Protein AF-A0A529UM30-F1 (afdb_monomer_lite)

Sequence (285 aa):
MSLRFRHVAGSLAFAFSLMVGQASSTELPSKTLDMVLDAGGWNSAADDTNQREQLPLEFVRELVNSYPSDTRSVGLLSITLGAAKWGVDGDSTLPADSANDKWQGPTRASGKHLMSYKVGGVGLPHLDVGPLASFIDYLLAKHPDIGDDGERARMKNLANGLRTGMKYDQIKTDATFRKWMLEGLRKKDSQAWILDYWLDTYWEPAYKASSGDVRLALVAARIWNSSPSLGKCAVERALKAHDRVQAALEAYVDCKGGKKEYKSRRWGWMKRPVVLFDKLSNQPQ

pLDDT: mean 88.32, std 17.78, range [30.41, 98.62]

Structure (mmCIF, N/CA/C/O backbone):
data_AF-A0A529UM30-F1
#
_entry.id   AF-A0A529UM30-F1
#
loop_
_atom_site.group_PDB
_atom_site.id
_atom_site.type_symbol
_atom_site.label_atom_id
_atom_site.label_alt_id
_atom_site.label_comp_id
_atom_site.label_asym_id
_atom_site.label_entity_id
_atom_site.label_seq_id
_atom_site.pdbx_PDB_ins_code
_atom_site.Cartn_x
_atom_site.Cartn_y
_atom_site.Cartn_z
_atom_site.occupancy
_atom_site.B_iso_or_equiv
_atom_site.auth_seq_id
_atom_site.auth_comp_id
_atom_site.auth_asym_id
_atom_site.auth_atom_id
_atom_site.pdbx_PDB_model_num
ATOM 1 N N . MET A 1 1 ? -0.551 64.205 -31.584 1.00 42.31 1 MET A N 1
ATOM 2 C CA . MET A 1 1 ? 0.442 63.128 -31.804 1.00 42.31 1 MET A CA 1
ATOM 3 C C . MET A 1 1 ? 0.412 62.209 -30.591 1.00 42.31 1 MET A C 1
ATOM 5 O O . MET A 1 1 ? 0.739 62.652 -29.502 1.00 42.31 1 MET A O 1
ATOM 9 N N . SER A 1 2 ? -0.115 60.993 -30.750 1.00 33.47 2 SER A N 1
ATOM 10 C CA . SER A 1 2 ? -0.393 60.044 -29.662 1.00 33.47 2 SER A CA 1
ATOM 11 C C . SER A 1 2 ? 0.801 59.104 -29.455 1.00 33.47 2 SER A C 1
ATOM 13 O O . SER A 1 2 ? 1.214 58.426 -30.394 1.00 33.47 2 SER A O 1
ATOM 15 N N . LEU A 1 3 ? 1.360 59.078 -28.241 1.00 31.34 3 LEU A N 1
ATOM 16 C CA . LEU A 1 3 ? 2.403 58.140 -27.816 1.00 31.34 3 LEU A CA 1
ATOM 17 C C . LEU A 1 3 ? 1.757 56.829 -27.343 1.00 31.34 3 LEU A C 1
ATOM 19 O O . LEU A 1 3 ? 1.033 56.809 -26.350 1.00 31.34 3 LEU A O 1
ATOM 23 N N . ARG A 1 4 ? 2.037 55.722 -28.042 1.00 33.84 4 ARG A N 1
ATOM 24 C CA . ARG A 1 4 ? 1.708 54.358 -27.599 1.00 33.84 4 ARG A CA 1
ATOM 25 C C . ARG A 1 4 ? 2.923 53.734 -26.913 1.00 33.84 4 ARG A C 1
ATOM 27 O O . ARG A 1 4 ? 3.890 53.384 -27.582 1.00 33.84 4 ARG A O 1
ATOM 34 N N . PHE A 1 5 ? 2.838 53.533 -25.600 1.00 33.41 5 PHE A N 1
ATOM 35 C CA . PHE A 1 5 ? 3.715 52.624 -24.861 1.00 33.41 5 PHE A CA 1
ATOM 36 C C . PHE A 1 5 ? 3.235 51.179 -25.066 1.00 33.41 5 PHE A C 1
ATOM 38 O O . PHE A 1 5 ? 2.094 50.847 -24.750 1.00 33.41 5 PHE A O 1
ATOM 45 N N . ARG A 1 6 ? 4.100 50.308 -25.599 1.00 34.97 6 ARG A N 1
ATOM 46 C CA . ARG A 1 6 ? 3.904 48.850 -25.581 1.00 34.97 6 ARG A CA 1
ATOM 47 C C . ARG A 1 6 ? 4.507 48.300 -24.289 1.00 34.97 6 ARG A C 1
ATOM 49 O O . ARG A 1 6 ? 5.711 48.409 -24.083 1.00 34.97 6 ARG A O 1
ATOM 56 N N . HIS A 1 7 ? 3.679 47.713 -23.431 1.00 32.59 7 HIS A N 1
ATOM 57 C CA . HIS A 1 7 ? 4.136 46.850 -22.344 1.00 32.59 7 HIS A CA 1
ATOM 58 C C . HIS A 1 7 ? 4.496 45.473 -22.912 1.00 32.59 7 HIS A C 1
ATOM 60 O O . HIS A 1 7 ? 3.661 44.813 -23.527 1.00 32.59 7 HIS A O 1
ATOM 66 N N . VAL A 1 8 ? 5.742 45.053 -22.704 1.00 35.22 8 VAL A N 1
ATOM 67 C CA . VAL A 1 8 ? 6.179 43.666 -22.875 1.00 35.22 8 VAL A CA 1
ATOM 68 C C . VAL A 1 8 ? 6.000 42.992 -21.519 1.00 35.22 8 VAL A C 1
ATOM 70 O O . VAL A 1 8 ? 6.708 43.308 -20.567 1.00 35.22 8 VAL A O 1
ATOM 73 N N . ALA A 1 9 ? 5.011 42.107 -21.415 1.00 34.38 9 ALA A N 1
ATOM 74 C CA . ALA A 1 9 ? 4.827 41.257 -20.249 1.00 34.38 9 ALA A CA 1
ATOM 75 C C . ALA A 1 9 ? 5.890 40.149 -20.277 1.00 34.38 9 ALA A C 1
ATOM 77 O O . ALA A 1 9 ? 5.842 39.253 -21.117 1.00 34.38 9 ALA A O 1
ATOM 78 N N . GLY A 1 10 ? 6.870 40.235 -19.378 1.00 30.41 10 GLY A N 1
ATOM 79 C CA . GLY A 1 10 ? 7.807 39.149 -19.112 1.00 30.41 10 GLY A CA 1
ATOM 80 C C . GLY A 1 10 ? 7.105 38.034 -18.341 1.00 30.41 10 GLY A C 1
ATOM 81 O O . GLY A 1 10 ? 6.685 38.231 -17.202 1.00 30.41 10 GLY A O 1
ATOM 82 N N . SER A 1 11 ? 6.968 36.862 -18.958 1.00 31.83 11 SER A N 1
ATOM 83 C CA . SER A 1 11 ? 6.553 35.640 -18.272 1.00 31.83 11 SER A CA 1
ATOM 84 C C . SER A 1 11 ? 7.675 35.162 -17.350 1.00 31.83 11 SER A C 1
ATOM 86 O O . SER A 1 11 ? 8.711 34.686 -17.808 1.00 31.83 11 SER A O 1
ATOM 88 N N . LEU A 1 12 ? 7.455 35.273 -16.041 1.00 34.75 12 LEU A N 1
ATOM 89 C CA . LEU A 1 12 ? 8.251 34.602 -15.016 1.00 34.75 12 LEU A CA 1
ATOM 90 C C . LEU A 1 12 ? 7.983 33.093 -15.088 1.00 34.75 12 LEU A C 1
ATOM 92 O O . LEU A 1 12 ? 6.955 32.605 -14.620 1.00 34.75 12 LEU A O 1
ATOM 96 N N . ALA A 1 13 ? 8.910 32.355 -15.694 1.00 32.88 13 ALA A N 1
ATOM 97 C CA . ALA A 1 13 ? 8.966 30.906 -15.581 1.00 32.88 13 ALA A CA 1
ATOM 98 C C . ALA A 1 13 ? 9.428 30.547 -14.160 1.00 32.88 13 ALA A C 1
ATOM 100 O O . ALA A 1 13 ? 10.588 30.747 -13.801 1.00 32.88 13 ALA A O 1
ATOM 101 N N . PHE A 1 14 ? 8.512 30.032 -13.340 1.00 32.69 14 PHE A N 1
ATOM 102 C CA . PHE A 1 14 ? 8.857 29.395 -12.074 1.00 32.69 14 PHE A CA 1
ATOM 103 C C . PHE A 1 14 ? 9.632 28.107 -12.371 1.00 32.69 14 PHE A C 1
ATOM 105 O O . PHE A 1 14 ? 9.061 27.107 -12.806 1.00 32.69 14 PHE A O 1
ATOM 112 N N . ALA A 1 15 ? 10.943 28.137 -12.141 1.00 31.64 15 ALA A N 1
ATOM 113 C CA . ALA A 1 15 ? 11.766 26.942 -12.099 1.00 31.64 15 ALA A CA 1
ATOM 114 C C . ALA A 1 15 ? 11.365 26.115 -10.866 1.00 31.64 15 ALA A C 1
ATOM 116 O O . ALA A 1 15 ? 11.712 26.444 -9.733 1.00 31.64 15 ALA A O 1
ATOM 117 N N . PHE A 1 16 ? 10.603 25.044 -11.086 1.00 32.81 16 PHE A N 1
ATOM 118 C CA . PHE A 1 16 ? 10.441 23.978 -10.104 1.00 32.81 16 PHE A CA 1
ATOM 119 C C . PHE A 1 16 ? 11.776 23.228 -10.016 1.00 32.81 16 PHE A C 1
ATOM 121 O O . PHE A 1 16 ? 12.072 22.369 -10.846 1.00 32.81 16 PHE A O 1
ATOM 128 N N . SER A 1 17 ? 12.602 23.565 -9.023 1.00 32.38 17 SER A N 1
ATOM 129 C CA . SER A 1 17 ? 13.694 22.686 -8.608 1.00 32.38 17 SER A CA 1
ATOM 130 C C . SER A 1 17 ? 13.085 21.371 -8.131 1.00 32.38 17 SER A C 1
ATOM 132 O O . SER A 1 17 ? 12.462 21.311 -7.070 1.00 32.38 17 SER A O 1
ATOM 134 N N . LEU A 1 18 ? 13.253 20.319 -8.933 1.00 36.06 18 LEU A N 1
ATOM 135 C CA . LEU A 1 18 ? 13.063 18.935 -8.520 1.00 36.06 18 LEU A CA 1
ATOM 136 C C . LEU A 1 18 ? 14.100 18.638 -7.435 1.00 36.06 18 LEU A C 1
ATOM 138 O O . LEU A 1 18 ? 15.218 18.215 -7.716 1.00 36.06 18 LEU A O 1
ATOM 142 N N . MET A 1 19 ? 13.730 18.889 -6.182 1.00 34.03 19 MET A N 1
ATOM 143 C CA . MET A 1 19 ? 14.361 18.196 -5.073 1.00 34.03 19 MET A CA 1
ATOM 144 C C . MET A 1 19 ? 14.075 16.715 -5.299 1.00 34.03 19 MET A C 1
ATOM 146 O O . MET A 1 19 ? 12.925 16.282 -5.229 1.00 34.03 19 MET A O 1
ATOM 150 N N . VAL A 1 20 ? 15.117 15.949 -5.624 1.00 42.75 20 VAL A N 1
ATOM 151 C CA . VAL A 1 20 ? 15.121 14.509 -5.378 1.00 42.75 20 VAL A CA 1
ATOM 152 C C . VAL A 1 20 ? 14.786 14.386 -3.900 1.00 42.75 20 VAL A C 1
ATOM 154 O O . VAL A 1 20 ? 15.595 14.772 -3.059 1.00 42.75 20 VAL A O 1
ATOM 157 N N . GLY A 1 21 ? 13.546 14.005 -3.594 1.00 35.34 21 GLY A N 1
ATOM 158 C CA . GLY A 1 21 ? 13.081 13.899 -2.224 1.00 35.34 21 GLY A CA 1
ATOM 159 C C . GLY A 1 21 ? 13.979 12.911 -1.502 1.00 35.34 21 GLY A C 1
ATOM 160 O O . GLY A 1 21 ? 13.858 11.707 -1.705 1.00 35.34 21 GLY A O 1
ATOM 161 N N . GLN A 1 22 ? 14.898 13.417 -0.683 1.00 36.31 22 GLN A N 1
ATOM 162 C CA . GLN A 1 22 ? 15.419 12.645 0.426 1.00 36.31 22 GLN A CA 1
ATOM 163 C C . GLN A 1 22 ? 14.234 12.471 1.368 1.00 36.31 22 GLN A C 1
ATOM 165 O O . GLN A 1 22 ? 13.921 13.353 2.166 1.00 36.31 22 GLN A O 1
ATOM 170 N N . ALA A 1 23 ? 13.514 11.368 1.192 1.00 37.00 23 ALA A N 1
ATOM 171 C CA . ALA A 1 23 ? 12.657 10.828 2.224 1.00 37.00 23 ALA A CA 1
ATOM 172 C C . ALA A 1 23 ? 13.558 10.547 3.432 1.00 37.00 23 ALA A C 1
ATOM 174 O O . ALA A 1 23 ? 14.280 9.557 3.472 1.00 37.00 23 ALA A O 1
ATOM 175 N N . SER A 1 24 ? 13.620 11.505 4.352 1.00 40.78 24 SER A N 1
ATOM 176 C CA . SER A 1 24 ? 14.174 11.295 5.681 1.00 40.78 24 SER A CA 1
ATOM 177 C C . SER A 1 24 ? 13.012 10.874 6.567 1.00 40.78 24 SER A C 1
ATOM 179 O O . SER A 1 24 ? 12.358 11.706 7.198 1.00 40.78 24 SER A O 1
ATOM 181 N N . SER A 1 25 ? 12.725 9.580 6.536 1.00 55.28 25 SER A N 1
ATOM 182 C CA . SER A 1 25 ? 11.919 8.868 7.517 1.00 55.28 25 SER A CA 1
ATOM 183 C C . SER A 1 25 ? 12.720 7.643 7.954 1.00 55.28 25 SER A C 1
ATOM 185 O O . SER A 1 25 ? 13.606 7.170 7.239 1.00 55.28 25 SER A O 1
ATOM 187 N N . THR A 1 26 ? 12.491 7.180 9.178 1.00 76.19 26 THR A N 1
ATOM 188 C CA . THR A 1 26 ? 13.143 5.975 9.691 1.00 76.19 26 THR A CA 1
ATOM 189 C C . THR A 1 26 ? 12.777 4.798 8.788 1.00 76.19 26 THR A C 1
ATOM 191 O O . THR A 1 26 ? 11.592 4.484 8.658 1.00 76.19 26 THR A O 1
ATOM 194 N N . GLU A 1 27 ? 13.781 4.166 8.174 1.00 84.69 27 GLU A N 1
ATOM 195 C CA . GLU A 1 27 ? 13.592 2.955 7.369 1.00 84.69 27 GLU A CA 1
ATOM 196 C C . GLU A 1 27 ? 12.822 1.899 8.173 1.00 84.69 27 GLU A C 1
ATOM 198 O O . GLU A 1 27 ? 12.995 1.770 9.394 1.00 84.69 27 GLU A O 1
ATOM 203 N N . LEU A 1 28 ? 11.970 1.131 7.492 1.00 88.88 28 LEU A N 1
ATOM 204 C CA . LEU A 1 28 ? 11.300 -0.008 8.112 1.00 88.88 28 LEU A CA 1
ATOM 205 C C . LEU A 1 28 ? 12.328 -0.958 8.755 1.00 88.88 28 LEU A C 1
ATOM 207 O O . LEU A 1 28 ? 13.324 -1.306 8.114 1.00 88.88 28 LEU A O 1
ATOM 211 N N . PRO A 1 29 ? 12.085 -1.457 9.984 1.00 92.69 29 PRO A N 1
ATOM 212 C CA . PRO A 1 29 ? 12.953 -2.466 10.577 1.00 92.69 29 PRO A CA 1
ATOM 213 C C . PRO A 1 29 ? 13.104 -3.673 9.642 1.00 92.69 29 PRO A C 1
ATOM 215 O O . PRO A 1 29 ? 12.105 -4.192 9.142 1.00 92.69 29 PRO A O 1
ATOM 218 N N . SER A 1 30 ? 14.334 -4.167 9.434 1.00 92.75 30 SER A N 1
ATOM 219 C CA . SER A 1 30 ? 14.590 -5.259 8.472 1.00 92.75 30 SER A CA 1
ATOM 220 C C . SER A 1 30 ? 13.711 -6.485 8.725 1.00 92.75 30 SER A C 1
ATOM 222 O O . SER A 1 30 ? 13.196 -7.056 7.772 1.00 92.75 30 SER A O 1
ATOM 224 N N . LYS A 1 31 ? 13.489 -6.859 9.995 1.00 95.31 31 LYS A N 1
ATOM 225 C CA . LYS A 1 31 ? 12.605 -7.981 10.354 1.00 95.31 31 LYS A CA 1
ATOM 226 C C . LYS A 1 31 ? 11.178 -7.752 9.842 1.00 95.31 31 LYS A C 1
ATOM 228 O O . LYS A 1 31 ? 10.587 -8.649 9.257 1.00 95.31 31 LYS A O 1
ATOM 233 N N . THR A 1 32 ? 10.643 -6.547 10.032 1.00 95.44 32 THR A N 1
ATOM 234 C CA . THR A 1 32 ? 9.304 -6.170 9.567 1.00 95.44 32 THR A CA 1
ATOM 235 C C . THR A 1 32 ? 9.202 -6.252 8.047 1.00 95.44 32 THR A C 1
ATOM 237 O O . THR A 1 32 ? 8.226 -6.792 7.530 1.00 95.44 32 THR A O 1
ATOM 240 N N . LEU A 1 33 ? 10.215 -5.752 7.332 1.00 95.94 33 LEU A N 1
ATOM 241 C CA . LEU A 1 33 ? 10.286 -5.871 5.877 1.00 95.94 33 LEU A CA 1
ATOM 242 C C . LEU A 1 33 ? 10.273 -7.343 5.453 1.00 95.94 33 LEU A C 1
ATOM 244 O O . LEU A 1 33 ? 9.430 -7.725 4.649 1.00 95.94 33 LEU A O 1
ATOM 248 N N . ASP A 1 34 ? 11.154 -8.165 6.025 1.00 96.56 34 ASP A N 1
ATOM 249 C CA . ASP A 1 34 ? 11.260 -9.592 5.702 1.00 96.56 34 ASP A CA 1
ATOM 250 C C . ASP A 1 34 ? 9.926 -10.323 5.864 1.00 96.56 34 ASP A C 1
ATOM 252 O O . ASP A 1 34 ? 9.479 -11.000 4.944 1.00 96.56 34 ASP A O 1
ATOM 256 N N . MET A 1 35 ? 9.211 -10.082 6.963 1.00 96.38 35 MET A N 1
ATOM 257 C CA . MET A 1 35 ? 7.915 -10.719 7.205 1.00 96.38 35 MET A CA 1
ATOM 258 C C . MET A 1 35 ? 6.827 -10.293 6.203 1.00 96.38 35 MET A C 1
ATOM 260 O O . MET A 1 35 ? 5.981 -11.111 5.838 1.00 96.38 35 MET A O 1
ATOM 264 N N . VAL A 1 36 ? 6.839 -9.043 5.719 1.00 95.44 36 VAL A N 1
ATOM 265 C CA . VAL A 1 36 ? 5.932 -8.606 4.636 1.00 95.44 36 VAL A CA 1
ATOM 266 C C . VAL A 1 36 ? 6.291 -9.283 3.314 1.00 95.44 36 VAL A C 1
ATOM 268 O O . VAL A 1 36 ? 5.394 -9.697 2.576 1.00 95.44 36 VAL A O 1
ATOM 271 N N . LEU A 1 37 ? 7.585 -9.381 3.001 1.00 95.31 37 LEU A N 1
ATOM 272 C CA . LEU A 1 37 ? 8.071 -9.998 1.767 1.00 95.31 37 LEU A CA 1
ATOM 273 C C . LEU A 1 37 ? 7.754 -11.494 1.733 1.00 95.31 37 LEU A C 1
ATOM 275 O O . LEU A 1 37 ? 7.208 -11.972 0.736 1.00 95.31 37 LEU A O 1
ATOM 279 N N . ASP A 1 38 ? 7.997 -12.200 2.834 1.00 94.94 38 ASP A N 1
ATOM 280 C CA . ASP A 1 38 ? 7.690 -13.622 2.982 1.00 94.94 38 ASP A CA 1
ATOM 281 C C . ASP A 1 38 ? 6.185 -13.884 2.834 1.00 94.94 38 ASP A C 1
ATOM 283 O O . ASP A 1 38 ? 5.778 -14.757 2.067 1.00 94.94 38 ASP A O 1
ATOM 287 N N . ALA A 1 39 ? 5.340 -13.067 3.475 1.00 94.06 39 ALA A N 1
ATOM 288 C CA . ALA A 1 39 ? 3.883 -13.137 3.324 1.00 94.06 39 ALA A CA 1
ATOM 289 C C . ALA A 1 39 ? 3.407 -12.860 1.883 1.00 94.06 39 ALA A C 1
ATOM 291 O O . ALA A 1 39 ? 2.364 -13.357 1.451 1.00 94.06 39 ALA A O 1
ATOM 292 N N . GLY A 1 40 ? 4.178 -12.072 1.131 1.00 92.12 40 GLY A N 1
ATOM 293 C CA . GLY A 1 40 ? 3.967 -11.816 -0.291 1.00 92.12 40 GLY A CA 1
ATOM 294 C C . GLY A 1 40 ? 4.537 -12.886 -1.228 1.00 92.12 40 GLY A C 1
ATOM 295 O O . GLY A 1 40 ? 4.447 -12.714 -2.445 1.00 92.12 40 GLY A O 1
ATOM 296 N N . GLY A 1 41 ? 5.153 -13.950 -0.699 1.00 91.44 41 GLY A N 1
ATOM 297 C CA . GLY A 1 41 ? 5.825 -14.988 -1.488 1.00 91.44 41 GLY A CA 1
ATOM 298 C C . GLY A 1 41 ? 7.054 -14.478 -2.249 1.00 91.44 41 GLY A C 1
ATOM 299 O O . GLY A 1 41 ? 7.402 -15.011 -3.307 1.00 91.44 41 GLY A O 1
ATOM 300 N N . TRP A 1 42 ? 7.683 -13.410 -1.761 1.00 93.69 42 TRP A N 1
ATOM 301 C CA . TRP A 1 42 ? 8.815 -12.777 -2.421 1.00 93.69 42 TRP A CA 1
ATOM 302 C C . TRP A 1 42 ? 10.086 -13.621 -2.336 1.00 93.69 42 TRP A C 1
ATOM 304 O O . TRP A 1 42 ? 10.397 -14.234 -1.322 1.00 93.69 42 TRP A O 1
ATOM 314 N N . ASN A 1 43 ? 10.866 -13.591 -3.411 1.00 91.00 43 ASN A N 1
ATOM 315 C CA . ASN A 1 43 ? 12.272 -13.972 -3.442 1.00 91.00 43 ASN A CA 1
ATOM 316 C C . ASN A 1 43 ? 12.922 -13.345 -4.687 1.00 91.00 43 ASN A C 1
ATOM 318 O O . ASN A 1 43 ? 12.238 -12.789 -5.551 1.00 91.00 43 ASN A O 1
ATOM 322 N N . SER A 1 44 ? 14.242 -13.474 -4.824 1.00 91.44 44 SER A N 1
ATOM 323 C CA . SER A 1 44 ? 14.998 -12.916 -5.956 1.00 91.44 44 SER A CA 1
ATOM 324 C C . SER A 1 44 ? 14.635 -13.511 -7.326 1.00 91.44 44 SER A C 1
ATOM 326 O O . SER A 1 44 ? 15.023 -12.957 -8.353 1.00 91.44 44 SER A O 1
ATOM 328 N N . ALA A 1 45 ? 13.871 -14.607 -7.368 1.00 90.50 45 ALA A N 1
ATOM 329 C CA . ALA A 1 45 ? 13.349 -15.225 -8.584 1.00 90.50 45 ALA A CA 1
ATOM 330 C C . ALA A 1 45 ? 11.820 -15.083 -8.734 1.00 90.50 45 ALA A C 1
ATOM 332 O O . ALA A 1 45 ? 11.268 -15.539 -9.740 1.00 90.50 45 ALA A O 1
ATOM 333 N N . ALA A 1 46 ? 11.130 -14.432 -7.791 1.00 86.81 46 ALA A N 1
ATOM 334 C CA . ALA A 1 46 ? 9.673 -14.356 -7.773 1.00 86.81 46 ALA A CA 1
ATOM 335 C C . ALA A 1 46 ? 9.113 -13.671 -9.032 1.00 86.81 46 ALA A C 1
ATOM 337 O O . ALA A 1 46 ? 9.760 -12.822 -9.653 1.00 86.81 46 ALA A O 1
ATOM 338 N N . ASP A 1 47 ? 7.901 -14.058 -9.416 1.00 85.25 47 ASP A N 1
ATOM 339 C CA . ASP A 1 47 ? 7.064 -13.374 -10.409 1.00 85.25 47 ASP A CA 1
ATOM 340 C C . ASP A 1 47 ? 5.692 -13.113 -9.761 1.00 85.25 47 ASP A C 1
ATOM 342 O O . ASP A 1 47 ? 5.460 -13.463 -8.605 1.00 85.25 47 ASP A O 1
ATOM 346 N N . ASP A 1 48 ? 4.778 -12.484 -10.487 1.00 78.06 48 ASP A N 1
ATOM 347 C CA . ASP A 1 48 ? 3.413 -12.227 -10.031 1.00 78.06 48 ASP A CA 1
ATOM 348 C C . ASP A 1 48 ? 2.609 -13.535 -9.891 1.00 78.06 48 ASP A C 1
ATOM 350 O O . ASP A 1 48 ? 2.002 -14.029 -10.848 1.00 78.06 48 ASP A O 1
ATOM 354 N N . THR A 1 49 ? 2.621 -14.123 -8.692 1.00 70.88 49 THR A N 1
ATOM 355 C CA . THR A 1 49 ? 1.999 -15.426 -8.411 1.00 70.88 49 THR A CA 1
ATOM 356 C C . THR A 1 49 ? 0.501 -15.341 -8.104 1.00 70.88 49 THR A C 1
ATOM 358 O O . THR A 1 49 ? -0.175 -16.368 -8.146 1.00 70.88 49 THR A O 1
ATOM 361 N N . ASN A 1 50 ? -0.049 -14.141 -7.860 1.00 74.50 50 ASN A N 1
ATOM 362 C CA . ASN A 1 50 ? -1.461 -13.914 -7.506 1.00 74.50 50 ASN A CA 1
ATOM 363 C C . ASN A 1 50 ? -1.963 -14.822 -6.353 1.00 74.50 50 ASN A C 1
ATOM 365 O O . ASN A 1 50 ? -3.084 -15.339 -6.399 1.00 74.50 50 ASN A O 1
ATOM 369 N N . GLN A 1 51 ? -1.124 -15.053 -5.338 1.00 71.81 51 GLN A N 1
ATOM 370 C CA . GLN A 1 51 ? -1.249 -16.162 -4.380 1.00 71.81 51 GLN A CA 1
ATOM 371 C C . GLN A 1 51 ? -2.173 -15.938 -3.169 1.00 71.81 51 GLN A C 1
ATOM 373 O O . GLN A 1 51 ? -2.019 -16.623 -2.165 1.00 71.81 51 GLN A O 1
ATOM 378 N N . ARG A 1 52 ? -3.184 -15.061 -3.249 1.00 86.06 52 ARG A N 1
ATOM 379 C CA . ARG A 1 52 ? -4.061 -14.743 -2.100 1.00 86.06 52 ARG A CA 1
ATOM 380 C C . ARG A 1 52 ? -3.253 -14.430 -0.844 1.00 86.06 52 ARG A C 1
ATOM 382 O O . ARG A 1 52 ? -3.503 -15.011 0.199 1.00 86.06 52 ARG A O 1
ATOM 389 N N . GLU A 1 53 ? -2.314 -13.505 -0.959 1.00 93.12 53 GLU A N 1
ATOM 390 C CA . GLU A 1 53 ? -1.390 -13.107 0.098 1.00 93.12 53 GLU A CA 1
ATOM 391 C C . GLU A 1 53 ? -2.092 -12.881 1.448 1.00 93.12 53 GLU A C 1
ATOM 393 O O . GLU A 1 53 ? -3.123 -12.194 1.546 1.00 93.12 53 GLU A O 1
ATOM 398 N N . GLN A 1 54 ? -1.518 -13.468 2.496 1.00 96.06 54 GLN A N 1
ATOM 399 C CA . GLN A 1 54 ? -2.001 -13.399 3.871 1.00 96.06 54 GLN A CA 1
ATOM 400 C C . GLN A 1 54 ? -0.836 -13.094 4.805 1.00 96.06 54 GLN A C 1
ATOM 402 O O . GLN A 1 54 ? 0.241 -13.665 4.670 1.00 96.06 54 GLN A O 1
ATOM 407 N N . LEU A 1 55 ? -1.062 -12.209 5.774 1.00 97.50 55 LEU A N 1
ATOM 408 C CA . LEU A 1 55 ? -0.107 -11.987 6.856 1.00 97.50 55 LEU A CA 1
ATOM 409 C C . LEU A 1 55 ? -0.286 -13.063 7.935 1.00 97.50 55 LEU A C 1
ATOM 411 O O . LEU A 1 55 ? -1.428 -13.306 8.328 1.00 97.50 55 LEU A O 1
ATOM 415 N N . PRO A 1 56 ? 0.787 -13.651 8.486 1.00 97.31 56 PRO A N 1
ATOM 416 C CA . PRO A 1 56 ? 0.676 -14.478 9.684 1.00 97.31 56 PRO A CA 1
ATOM 417 C C . PRO A 1 56 ? 0.087 -13.679 10.857 1.00 97.31 56 PRO A C 1
ATOM 419 O O . PRO A 1 56 ? 0.494 -12.539 11.096 1.00 97.31 56 PRO A O 1
ATOM 422 N N . LEU A 1 57 ? -0.838 -14.260 11.628 1.00 97.12 57 LEU A N 1
ATOM 423 C CA . LEU A 1 57 ? -1.465 -13.582 12.772 1.00 97.12 57 LEU A CA 1
ATOM 424 C C . LEU A 1 57 ? -0.440 -13.083 13.802 1.00 97.12 57 LEU A C 1
ATOM 426 O O . LEU A 1 57 ? -0.583 -11.976 14.318 1.00 97.12 57 LEU A O 1
ATOM 430 N N . GLU A 1 58 ? 0.615 -13.853 14.067 1.00 96.25 58 GLU A N 1
ATOM 431 C CA . GLU A 1 58 ? 1.678 -13.434 14.990 1.00 96.25 58 GLU A CA 1
ATOM 432 C C . GLU A 1 58 ? 2.408 -12.183 14.493 1.00 96.25 58 GLU A C 1
ATOM 434 O O . GLU A 1 58 ? 2.688 -11.283 15.279 1.00 96.25 58 GLU A O 1
ATOM 439 N N . PHE A 1 59 ? 2.616 -12.049 13.181 1.00 97.62 59 PHE A N 1
ATOM 440 C CA . PHE A 1 59 ? 3.183 -10.827 12.616 1.00 97.62 59 PHE A CA 1
ATOM 441 C C . PHE A 1 59 ? 2.256 -9.624 12.817 1.00 97.62 59 PHE A C 1
ATOM 443 O O . PHE A 1 59 ? 2.696 -8.548 13.219 1.00 97.62 59 PHE A O 1
ATOM 450 N N . VAL A 1 60 ? 0.952 -9.805 12.590 1.00 97.88 60 VAL A N 1
ATOM 451 C CA . VAL A 1 60 ? -0.044 -8.755 12.852 1.00 97.88 60 VAL A CA 1
ATOM 452 C C . VAL A 1 60 ? -0.022 -8.351 14.329 1.00 97.88 60 VAL A C 1
ATOM 454 O O . VAL A 1 60 ? -0.077 -7.160 14.633 1.00 97.88 60 VAL A O 1
ATOM 457 N N . ARG A 1 61 ? 0.099 -9.318 15.245 1.00 96.62 61 ARG A N 1
ATOM 458 C CA . ARG A 1 61 ? 0.225 -9.061 16.685 1.00 96.62 61 ARG A CA 1
ATOM 459 C C . ARG A 1 61 ? 1.488 -8.271 17.009 1.00 96.62 61 ARG A C 1
ATOM 461 O O . ARG A 1 61 ? 1.390 -7.299 17.751 1.00 96.62 61 ARG A O 1
ATOM 468 N N . GLU A 1 62 ? 2.634 -8.621 16.427 1.00 95.94 62 GLU A N 1
ATOM 469 C CA . GLU A 1 62 ? 3.876 -7.854 16.592 1.00 95.94 62 GLU A CA 1
ATOM 470 C C . GLU A 1 62 ? 3.707 -6.389 16.149 1.00 95.94 62 GLU A C 1
ATOM 472 O O . GLU A 1 62 ? 4.079 -5.486 16.897 1.00 95.94 62 GLU A O 1
ATOM 477 N N . LEU A 1 63 ? 3.076 -6.142 14.993 1.00 96.75 63 LEU A N 1
ATOM 478 C CA . LEU A 1 63 ? 2.814 -4.785 14.487 1.00 96.75 63 LEU A CA 1
ATOM 479 C C . LEU A 1 63 ? 1.864 -3.972 15.378 1.00 96.75 63 LEU A C 1
ATOM 481 O O . LEU A 1 63 ? 2.009 -2.755 15.491 1.00 96.75 63 LEU A O 1
ATOM 485 N N . VAL A 1 64 ? 0.855 -4.614 15.974 1.00 96.88 64 VAL A N 1
ATOM 486 C CA . VAL A 1 64 ? -0.064 -3.935 16.903 1.00 96.88 64 VAL A CA 1
ATOM 487 C C . VAL A 1 64 ? 0.631 -3.660 18.236 1.00 96.88 64 VAL A C 1
ATOM 489 O O . VAL A 1 64 ? 0.513 -2.557 18.761 1.00 96.88 64 VAL A O 1
ATOM 492 N N . ASN A 1 65 ? 1.394 -4.622 18.758 1.00 94.62 65 ASN A N 1
ATOM 493 C CA . ASN A 1 65 ? 2.066 -4.509 20.054 1.00 94.62 65 ASN A CA 1
ATOM 494 C C . ASN A 1 65 ? 3.273 -3.564 20.030 1.00 94.62 65 ASN A C 1
ATOM 496 O O . ASN A 1 65 ? 3.662 -3.054 21.079 1.00 94.62 65 ASN A O 1
ATOM 500 N N . SER A 1 66 ? 3.864 -3.301 18.859 1.00 92.38 66 SER A N 1
ATOM 501 C CA . SER A 1 66 ? 4.913 -2.288 18.727 1.00 92.38 66 SER A CA 1
ATOM 502 C C . SER A 1 66 ? 4.377 -0.865 18.906 1.00 92.38 66 SER A C 1
ATOM 504 O O . SER A 1 66 ? 5.151 0.047 19.187 1.00 92.38 66 SER A O 1
ATOM 506 N N . TYR A 1 67 ? 3.069 -0.642 18.760 1.00 93.19 67 TYR A N 1
ATOM 507 C CA . TYR A 1 67 ? 2.439 0.650 19.015 1.00 93.19 67 TYR A CA 1
ATOM 508 C C . TYR A 1 67 ? 2.217 0.865 20.530 1.00 93.19 67 TYR A C 1
ATOM 510 O O . TYR A 1 67 ? 1.734 -0.044 21.204 1.00 93.19 67 TYR A O 1
ATOM 518 N N . PRO A 1 68 ? 2.5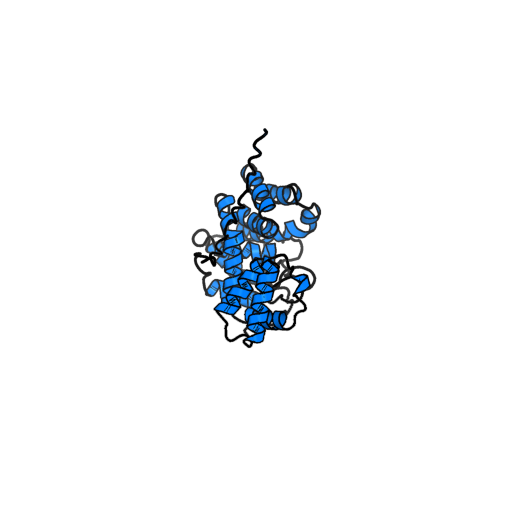07 2.061 21.091 1.00 93.50 68 PRO A N 1
ATOM 519 C CA . PRO A 1 68 ? 2.816 3.321 20.403 1.00 93.50 68 PRO A CA 1
ATOM 520 C C . PRO A 1 68 ? 4.305 3.593 20.138 1.00 93.50 68 PRO A C 1
ATOM 522 O O . PRO A 1 68 ? 4.623 4.638 19.573 1.00 93.50 68 PRO A O 1
ATOM 525 N N . SER A 1 69 ? 5.218 2.702 20.529 1.00 91.62 69 SER A N 1
ATOM 526 C CA . SER A 1 69 ? 6.666 2.903 20.358 1.00 91.62 69 SER A CA 1
ATOM 527 C C . SER A 1 69 ? 7.094 2.995 18.888 1.00 91.62 69 SER A C 1
ATOM 529 O O . SER A 1 69 ? 7.972 3.786 18.555 1.00 91.62 69 SER A O 1
ATOM 531 N N . ASP A 1 70 ? 6.439 2.238 18.010 1.00 91.69 70 ASP A N 1
ATOM 532 C CA . ASP A 1 70 ? 6.587 2.303 16.559 1.00 91.69 70 ASP A CA 1
ATOM 533 C C . ASP A 1 70 ? 5.235 2.622 15.908 1.00 91.69 70 ASP A C 1
ATOM 535 O O . ASP A 1 70 ? 4.413 1.752 15.608 1.00 91.69 70 ASP A O 1
ATOM 539 N N . THR A 1 71 ? 5.005 3.915 15.689 1.00 93.19 71 THR A N 1
ATOM 540 C CA . THR A 1 71 ? 3.804 4.410 14.999 1.00 93.19 71 THR A CA 1
ATOM 541 C C . THR A 1 71 ? 3.852 4.195 13.490 1.00 93.19 71 THR A C 1
ATOM 543 O O . THR A 1 71 ? 2.828 4.350 12.831 1.00 93.19 71 THR A O 1
ATOM 546 N N . ARG A 1 72 ? 5.009 3.855 12.915 1.00 93.19 72 ARG A N 1
ATOM 547 C CA . ARG A 1 72 ? 5.195 3.735 11.467 1.00 93.19 72 ARG A CA 1
ATOM 548 C C . ARG A 1 72 ? 4.810 2.341 10.990 1.00 93.19 72 ARG A C 1
ATOM 550 O O . ARG A 1 72 ? 3.981 2.224 10.086 1.00 93.19 72 ARG A O 1
ATOM 557 N N . SER A 1 73 ? 5.327 1.297 11.636 1.00 92.56 73 SER A N 1
ATOM 558 C CA . SER A 1 73 ? 5.105 -0.092 11.212 1.00 92.56 73 SER A CA 1
ATOM 559 C C . SER A 1 73 ? 3.635 -0.514 11.274 1.00 92.56 73 SER A C 1
ATOM 561 O O . SER A 1 73 ? 3.177 -1.235 10.390 1.00 92.56 73 SER A O 1
ATOM 563 N N . VAL A 1 74 ? 2.837 -0.004 12.224 1.00 95.62 74 VAL A N 1
ATOM 564 C CA . VAL A 1 74 ? 1.385 -0.288 12.268 1.00 95.62 74 VAL A CA 1
ATOM 565 C C . VAL A 1 74 ? 0.650 0.207 11.007 1.00 95.62 74 VAL A C 1
ATOM 567 O O . VAL A 1 74 ? -0.367 -0.364 10.604 1.00 95.62 74 VAL A O 1
ATOM 570 N N . GLY A 1 75 ? 1.204 1.205 10.306 1.00 96.88 75 GLY A N 1
ATOM 571 C CA . GLY A 1 75 ? 0.714 1.672 9.010 1.00 96.88 75 GLY A CA 1
ATOM 572 C C . GLY A 1 75 ? 0.720 0.594 7.923 1.00 96.88 75 GLY A C 1
ATOM 573 O O . GLY A 1 75 ? -0.107 0.644 7.003 1.00 96.88 75 GLY A O 1
ATOM 574 N N . LEU A 1 76 ? 1.565 -0.436 8.062 1.00 97.44 76 LEU A N 1
ATOM 575 C CA . LEU A 1 76 ? 1.598 -1.582 7.155 1.00 97.44 76 LEU A CA 1
ATOM 576 C C . LEU A 1 76 ? 0.269 -2.346 7.134 1.00 97.44 76 LEU A C 1
ATOM 578 O O . LEU A 1 76 ? -0.106 -2.890 6.094 1.00 97.44 76 LEU A O 1
ATOM 582 N N . LEU A 1 77 ? -0.505 -2.330 8.224 1.00 98.12 77 LEU A N 1
ATOM 583 C CA . LEU A 1 77 ? -1.836 -2.946 8.256 1.00 98.12 77 LEU A CA 1
ATOM 584 C C . LEU A 1 77 ? -2.808 -2.240 7.296 1.00 98.12 77 LEU A C 1
ATOM 586 O O . LEU A 1 77 ? -3.633 -2.885 6.649 1.00 98.12 77 LEU A O 1
ATOM 590 N N . SER A 1 78 ? -2.698 -0.916 7.142 1.00 97.69 78 SER A N 1
ATOM 591 C CA . SER A 1 78 ? -3.542 -0.158 6.211 1.00 97.69 78 SER A CA 1
ATOM 592 C C . SER A 1 78 ? -3.218 -0.480 4.748 1.00 97.69 78 SER A C 1
ATOM 594 O O . SER A 1 78 ? -4.135 -0.682 3.942 1.00 97.69 78 SER A O 1
ATOM 596 N N . ILE A 1 79 ? -1.934 -0.539 4.371 1.00 96.31 79 ILE A N 1
ATOM 597 C CA . ILE A 1 79 ? -1.550 -0.860 2.987 1.00 96.31 79 ILE A CA 1
ATOM 598 C C . ILE A 1 79 ? -1.841 -2.323 2.649 1.00 96.31 79 ILE A C 1
ATOM 600 O O . ILE A 1 79 ? -2.438 -2.574 1.606 1.00 96.31 79 ILE A O 1
ATOM 604 N N . THR A 1 80 ? -1.508 -3.277 3.516 1.00 97.25 80 THR A N 1
ATOM 605 C CA . THR A 1 80 ? -1.693 -4.712 3.239 1.00 97.25 80 THR A CA 1
ATOM 606 C C . THR A 1 80 ? -3.170 -5.110 3.323 1.00 97.25 80 THR A C 1
ATOM 608 O O . THR A 1 80 ? -3.774 -5.500 2.324 1.00 97.25 80 THR A O 1
ATOM 611 N N . LEU A 1 81 ? -3.825 -4.922 4.466 1.00 97.62 81 LEU A N 1
ATOM 612 C CA . LEU A 1 81 ? -5.195 -5.404 4.676 1.00 97.62 81 LEU A CA 1
ATOM 613 C C . LEU A 1 81 ? -6.239 -4.490 4.019 1.00 97.62 81 LEU A C 1
ATOM 615 O O . LEU A 1 81 ? -7.202 -4.962 3.411 1.00 97.62 81 LEU A O 1
ATOM 619 N N . GLY A 1 82 ? -6.038 -3.171 4.095 1.00 95.62 82 GLY A N 1
ATOM 620 C CA . GLY A 1 82 ? -6.981 -2.182 3.568 1.00 95.62 82 GLY A CA 1
ATOM 621 C C . GLY A 1 82 ? -6.817 -1.886 2.075 1.00 95.62 82 GLY A C 1
ATOM 622 O O . GLY A 1 82 ? -7.805 -1.762 1.338 1.00 95.62 82 GLY A O 1
ATOM 623 N N . ALA A 1 83 ? -5.576 -1.728 1.606 1.00 93.44 83 ALA A N 1
ATOM 624 C CA . ALA A 1 83 ? -5.296 -1.348 0.222 1.00 93.44 83 ALA A CA 1
ATOM 625 C C . ALA A 1 83 ? -5.091 -2.540 -0.707 1.00 93.44 83 ALA A C 1
ATOM 627 O O . ALA A 1 83 ? -5.703 -2.567 -1.782 1.00 93.44 83 ALA A O 1
ATOM 628 N N . ALA A 1 84 ? -4.249 -3.481 -0.290 1.00 94.12 84 ALA A N 1
ATOM 629 C CA . ALA A 1 84 ? -3.903 -4.679 -1.037 1.00 94.12 84 ALA A CA 1
ATOM 630 C C . ALA A 1 84 ? -4.974 -5.755 -0.943 1.00 94.12 84 ALA A C 1
ATOM 632 O O . ALA A 1 84 ? -5.057 -6.584 -1.844 1.00 94.12 84 ALA A O 1
ATOM 633 N N . LYS A 1 85 ? -5.821 -5.686 0.093 1.00 95.12 85 LYS A N 1
ATOM 634 C CA . LYS A 1 85 ? -6.817 -6.709 0.422 1.00 95.12 85 LYS A CA 1
ATOM 635 C C . LYS A 1 85 ? -6.183 -8.038 0.821 1.00 95.12 85 LYS A C 1
ATOM 637 O O . LYS A 1 85 ? -6.761 -9.091 0.572 1.00 95.12 85 LYS A O 1
ATOM 642 N N . TRP A 1 86 ? -4.996 -7.983 1.416 1.00 96.06 86 TRP A N 1
ATOM 643 C CA . TRP A 1 86 ? -4.377 -9.161 2.003 1.00 96.06 86 TRP A CA 1
ATOM 644 C C . TRP A 1 86 ? -5.244 -9.690 3.140 1.00 96.06 86 TRP A C 1
ATOM 646 O O . TRP A 1 86 ? -6.026 -8.963 3.772 1.00 96.06 86 TRP A O 1
ATOM 656 N N . GLY A 1 87 ? -5.160 -10.996 3.320 1.00 97.12 87 GLY A N 1
ATOM 657 C CA . GLY A 1 87 ? -5.829 -11.689 4.397 1.00 97.12 87 GLY A CA 1
ATOM 658 C C . GLY A 1 87 ? -4.942 -11.784 5.626 1.00 97.12 87 GLY A C 1
ATOM 659 O O . GLY A 1 87 ? -3.847 -11.219 5.674 1.00 97.12 87 GLY A O 1
ATOM 660 N N . VAL A 1 88 ? -5.424 -12.529 6.610 1.00 97.81 88 VAL A N 1
ATOM 661 C CA . VAL A 1 88 ? -4.623 -12.934 7.762 1.00 97.81 88 VAL A CA 1
ATOM 662 C C . VAL A 1 88 ? -4.735 -14.440 7.882 1.00 97.81 88 VAL A C 1
ATOM 664 O O . VAL A 1 88 ? -5.845 -14.971 7.886 1.00 97.81 88 VAL A O 1
ATOM 667 N N . ASP A 1 89 ? -3.588 -15.103 7.930 1.00 96.00 89 ASP A N 1
ATOM 668 C CA . ASP A 1 89 ? -3.501 -16.521 8.241 1.00 96.00 89 ASP A CA 1
ATOM 669 C C . ASP A 1 89 ? -3.504 -16.673 9.763 1.00 96.00 89 ASP A C 1
ATOM 671 O O . ASP A 1 89 ? -2.629 -16.154 10.463 1.00 96.00 89 ASP A O 1
ATOM 675 N N . GLY A 1 90 ? -4.551 -17.298 10.285 1.00 89.25 90 GLY A N 1
ATOM 676 C CA . GLY A 1 90 ? -4.816 -17.383 11.710 1.00 89.25 90 GLY A CA 1
ATOM 677 C C . GLY A 1 90 ? -5.917 -18.386 12.023 1.00 89.25 90 GLY A C 1
ATOM 678 O O . GLY A 1 90 ? -6.541 -18.970 11.137 1.00 89.25 90 GLY A O 1
ATOM 679 N N . ASP A 1 91 ? -6.148 -18.592 13.311 1.00 88.69 91 ASP A N 1
ATOM 680 C CA . ASP A 1 91 ? -7.092 -19.577 13.825 1.00 88.69 91 ASP A CA 1
ATOM 681 C C . ASP A 1 91 ? -8.457 -18.947 14.178 1.00 88.69 91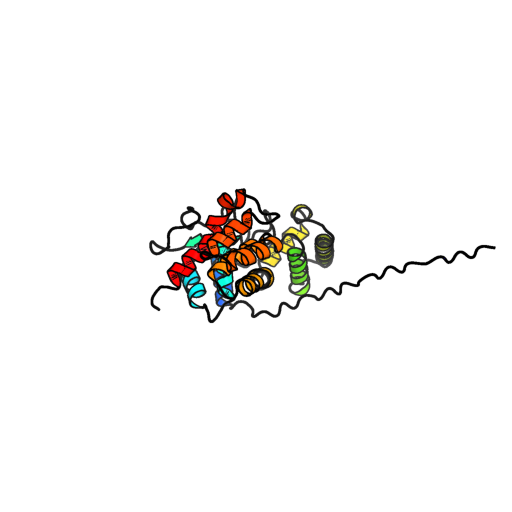 ASP A C 1
ATOM 683 O O . ASP A 1 91 ? -8.810 -17.837 13.765 1.00 88.69 91 ASP A O 1
ATOM 687 N N . SER A 1 92 ? -9.250 -19.659 14.984 1.00 87.31 92 SER A N 1
ATOM 688 C CA . SER A 1 92 ? -10.552 -19.197 15.476 1.00 87.31 92 SER A CA 1
ATOM 689 C C . SER A 1 92 ? -10.495 -17.968 16.397 1.00 87.31 92 SER A C 1
ATOM 691 O O . SER A 1 92 ? -11.547 -17.495 16.825 1.00 87.31 92 SER A O 1
ATOM 693 N N . THR A 1 93 ? -9.310 -17.451 16.740 1.00 90.88 93 THR A N 1
ATOM 694 C 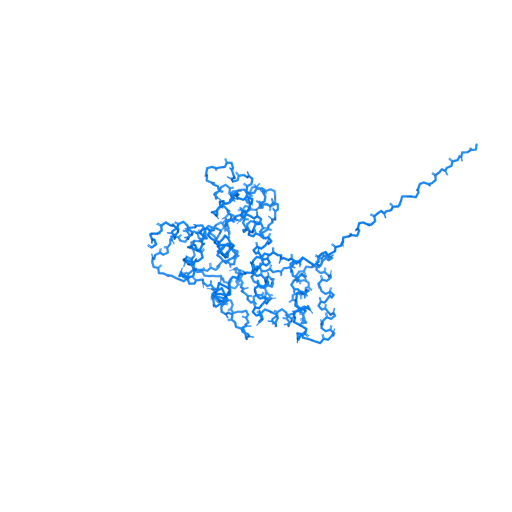CA . THR A 1 93 ? -9.159 -16.244 17.571 1.00 90.88 93 THR A CA 1
ATOM 695 C C . THR A 1 93 ? -9.321 -14.943 16.786 1.00 90.88 93 THR A C 1
ATOM 697 O O . THR A 1 93 ? -9.510 -13.883 17.400 1.00 90.88 93 THR A O 1
ATOM 700 N N . LEU A 1 94 ? -9.292 -15.009 15.448 1.00 95.25 94 LEU A N 1
ATOM 701 C CA . LEU A 1 94 ? -9.533 -13.860 14.581 1.00 95.25 94 LEU A CA 1
ATOM 702 C C . LEU A 1 94 ? -10.924 -13.253 14.845 1.00 95.25 94 LEU A C 1
ATOM 704 O O . LEU A 1 94 ? -11.909 -13.982 14.997 1.00 95.25 94 LEU A O 1
ATOM 708 N N . PRO A 1 95 ? -11.047 -11.912 14.877 1.00 95.94 95 PRO A N 1
ATOM 709 C CA . PRO A 1 95 ? -12.350 -11.274 14.978 1.00 95.94 95 PRO A CA 1
ATOM 710 C C . PRO A 1 95 ? -13.169 -11.527 13.705 1.00 95.94 95 PRO A C 1
ATOM 712 O O . PRO A 1 95 ? -12.643 -11.935 12.665 1.00 95.94 95 PRO A O 1
ATOM 715 N N . ALA A 1 96 ? -14.471 -11.239 13.770 1.00 96.88 96 ALA A N 1
ATOM 716 C CA . ALA A 1 96 ? -15.329 -11.299 12.593 1.00 96.88 96 ALA A CA 1
ATOM 717 C C . ALA A 1 96 ? -14.741 -10.451 11.447 1.00 96.88 96 ALA A C 1
ATOM 719 O O . ALA A 1 96 ? -14.400 -9.279 11.632 1.00 96.88 96 ALA A O 1
ATOM 720 N N . ASP A 1 97 ? -14.623 -11.047 10.258 1.00 97.44 97 ASP A N 1
ATOM 721 C CA . ASP A 1 97 ? -14.071 -10.357 9.096 1.00 97.44 97 ASP A CA 1
ATOM 722 C C . ASP A 1 97 ? -15.050 -9.298 8.586 1.00 97.44 97 ASP A C 1
ATOM 724 O O . ASP A 1 97 ? -16.060 -9.608 7.957 1.00 97.44 97 ASP A O 1
ATOM 728 N N . SER A 1 98 ? -14.708 -8.029 8.790 1.00 97.50 98 SER A N 1
ATOM 729 C CA . SER A 1 98 ? -15.504 -6.894 8.311 1.00 97.50 98 SER A CA 1
ATOM 730 C C . SER A 1 98 ? -15.687 -6.831 6.783 1.00 97.50 98 SER A C 1
ATOM 732 O O . SER A 1 98 ? -16.589 -6.135 6.311 1.00 97.50 98 SER A O 1
ATOM 734 N N . ALA A 1 99 ? -14.867 -7.544 6.000 1.00 96.44 99 ALA A N 1
ATOM 735 C CA . ALA A 1 99 ? -15.032 -7.695 4.554 1.00 96.44 99 ALA A CA 1
ATOM 736 C C . ALA A 1 99 ? -15.943 -8.868 4.150 1.00 96.44 99 ALA A C 1
ATOM 738 O O . ALA A 1 99 ? -16.284 -8.970 2.973 1.00 96.44 99 ALA A O 1
ATOM 739 N N . ASN A 1 100 ? -16.362 -9.710 5.103 1.00 95.75 100 ASN A N 1
ATOM 740 C CA . ASN A 1 100 ? -17.133 -10.937 4.882 1.00 95.75 100 ASN A CA 1
ATOM 741 C C . ASN A 1 100 ? -16.480 -11.905 3.881 1.00 95.75 100 ASN A C 1
ATOM 743 O O . ASN A 1 100 ? -17.174 -12.623 3.164 1.00 95.75 100 ASN A O 1
ATOM 747 N N . ASP A 1 101 ? -15.148 -11.939 3.847 1.00 94.25 101 ASP A N 1
ATOM 748 C CA . ASP A 1 101 ? -14.365 -12.762 2.922 1.00 94.25 101 ASP A CA 1
ATOM 749 C C . ASP A 1 101 ? -13.463 -13.752 3.673 1.00 94.25 101 ASP A C 1
ATOM 751 O O . ASP A 1 101 ? -12.443 -14.211 3.172 1.00 94.25 101 ASP A O 1
ATOM 755 N N . LYS A 1 102 ? -13.842 -14.089 4.914 1.00 95.19 102 LYS A N 1
ATOM 756 C CA . LYS A 1 102 ? -13.192 -15.105 5.757 1.00 95.19 102 LYS A CA 1
ATOM 757 C C . LYS A 1 102 ? -11.679 -14.905 5.888 1.00 95.19 102 LYS A C 1
ATOM 759 O O . LYS A 1 102 ? -10.933 -15.878 5.846 1.00 95.19 102 LYS A O 1
ATOM 764 N N . TRP A 1 103 ? -11.235 -13.649 5.987 1.00 96.38 103 TRP A N 1
ATOM 765 C CA . TRP A 1 103 ? -9.811 -13.299 6.056 1.00 96.38 103 TRP A CA 1
ATOM 766 C C . TRP A 1 103 ? -8.973 -13.840 4.890 1.00 96.38 103 TRP A C 1
ATOM 768 O O . TRP A 1 103 ? -7.756 -13.975 5.009 1.00 96.38 103 TRP A O 1
ATOM 778 N N . GLN A 1 104 ? -9.596 -14.105 3.740 1.00 94.00 104 GLN A N 1
ATOM 779 C CA . GLN A 1 104 ? -8.879 -14.469 2.524 1.00 94.00 104 GLN A CA 1
ATOM 780 C C . GLN A 1 104 ? -8.126 -13.260 1.962 1.00 94.00 104 GLN A C 1
ATOM 782 O O . GLN A 1 104 ? -8.494 -12.098 2.195 1.00 94.00 104 GLN A O 1
ATOM 787 N N . GLY A 1 105 ? -7.032 -13.565 1.266 1.00 92.44 105 GLY A N 1
ATOM 788 C CA . GLY A 1 105 ? -6.228 -12.600 0.531 1.00 92.44 105 GLY A CA 1
ATOM 789 C C . GLY A 1 105 ? -6.795 -12.243 -0.845 1.00 92.44 105 GLY A C 1
ATOM 790 O O . GLY A 1 105 ? -7.859 -12.726 -1.246 1.00 92.44 105 GLY A O 1
ATOM 791 N N . PRO A 1 106 ? -6.083 -11.391 -1.599 1.00 90.44 106 PRO A N 1
ATOM 792 C CA . PRO A 1 106 ? -6.546 -10.877 -2.877 1.00 90.44 106 PRO A CA 1
ATOM 793 C C . PRO A 1 106 ? -6.677 -11.974 -3.935 1.00 90.44 106 PRO A C 1
ATOM 795 O O . PRO A 1 106 ? -5.954 -12.963 -3.959 1.00 90.44 106 PRO A O 1
ATOM 798 N N . THR A 1 107 ? -7.581 -11.766 -4.885 1.00 86.88 107 THR A N 1
ATOM 799 C CA . THR A 1 107 ? -7.652 -12.603 -6.090 1.00 86.88 107 THR A CA 1
ATOM 800 C C . THR A 1 107 ? -6.963 -11.889 -7.242 1.00 86.88 107 THR A C 1
ATOM 802 O O . THR A 1 107 ? -6.860 -10.664 -7.237 1.00 86.88 107 THR A O 1
ATOM 805 N N . ARG A 1 108 ? -6.635 -12.621 -8.311 1.00 79.94 108 ARG A N 1
ATOM 806 C CA . ARG A 1 108 ? -6.107 -12.033 -9.555 1.00 79.94 108 ARG A CA 1
ATOM 807 C C . ARG A 1 108 ? -6.949 -10.871 -10.109 1.00 79.94 108 ARG A C 1
ATOM 809 O O . ARG A 1 108 ? -6.428 -9.980 -10.769 1.00 79.94 108 ARG A O 1
ATOM 816 N N . ALA A 1 109 ? -8.265 -10.889 -9.882 1.00 78.69 109 ALA A N 1
ATOM 817 C CA . ALA A 1 109 ? -9.187 -9.860 -10.366 1.00 78.69 109 ALA A CA 1
ATOM 818 C C . ALA A 1 109 ? -9.413 -8.709 -9.365 1.00 78.69 109 ALA A C 1
ATOM 820 O O . ALA A 1 109 ? -10.055 -7.712 -9.704 1.00 78.69 109 ALA A O 1
ATOM 821 N N . SER A 1 110 ? -8.950 -8.837 -8.118 1.00 81.56 110 SER A N 1
ATOM 822 C CA . SER A 1 110 ? -9.201 -7.853 -7.066 1.00 81.56 110 SER A CA 1
ATOM 823 C C . SER A 1 110 ? -8.154 -7.917 -5.963 1.00 81.56 110 SER A C 1
ATOM 825 O O . SER A 1 110 ? -8.122 -8.873 -5.193 1.00 81.56 110 SER A O 1
ATOM 827 N N . GLY A 1 111 ? -7.460 -6.797 -5.778 1.00 83.31 111 GLY A N 1
ATOM 828 C CA . GLY A 1 111 ? -6.458 -6.608 -4.738 1.00 83.31 111 GLY A CA 1
ATOM 829 C C . GLY A 1 111 ? -5.157 -6.100 -5.335 1.00 83.31 111 GLY A C 1
ATOM 830 O O . GLY A 1 111 ? -5.136 -5.676 -6.494 1.00 83.31 111 GLY A O 1
ATOM 831 N N . LYS A 1 112 ? -4.099 -6.085 -4.530 1.00 89.00 112 LYS A N 1
ATOM 832 C CA . LYS A 1 112 ? -2.752 -5.723 -4.975 1.00 89.00 112 LYS A CA 1
ATOM 833 C C . LYS A 1 112 ? -1.777 -6.808 -4.548 1.00 89.00 112 LYS A C 1
ATOM 835 O O . LYS A 1 112 ? -1.907 -7.354 -3.456 1.00 89.00 112 LYS A O 1
ATOM 840 N N . HIS A 1 113 ? -0.800 -7.053 -5.408 1.00 90.06 113 HIS A N 1
ATOM 841 C CA . HIS A 1 113 ? 0.207 -8.090 -5.233 1.00 90.06 113 HIS A CA 1
ATOM 842 C C . HIS A 1 113 ? 1.587 -7.448 -5.198 1.00 90.06 113 HIS A C 1
ATOM 844 O O . HIS A 1 113 ? 1.835 -6.460 -5.897 1.00 90.06 113 HIS A O 1
ATOM 850 N N . LEU A 1 114 ? 2.486 -8.018 -4.403 1.00 90.44 114 LEU A N 1
ATOM 851 C CA . LEU A 1 114 ? 3.830 -7.478 -4.195 1.00 90.44 114 LEU A CA 1
ATOM 852 C C . LEU A 1 114 ? 4.657 -7.449 -5.490 1.00 90.44 114 LEU A C 1
ATOM 854 O O . LEU A 1 114 ? 5.417 -6.516 -5.729 1.00 90.44 114 LEU A O 1
ATOM 858 N N . MET A 1 115 ? 4.452 -8.447 -6.353 1.00 89.75 115 MET A N 1
ATOM 859 C CA . MET A 1 115 ? 5.121 -8.577 -7.650 1.00 89.75 115 MET A CA 1
ATOM 860 C C . MET A 1 115 ? 4.232 -8.148 -8.826 1.00 89.75 115 MET A C 1
ATOM 862 O O . MET A 1 115 ? 4.546 -8.441 -9.976 1.00 89.75 115 MET A O 1
ATOM 866 N N . SER A 1 116 ? 3.121 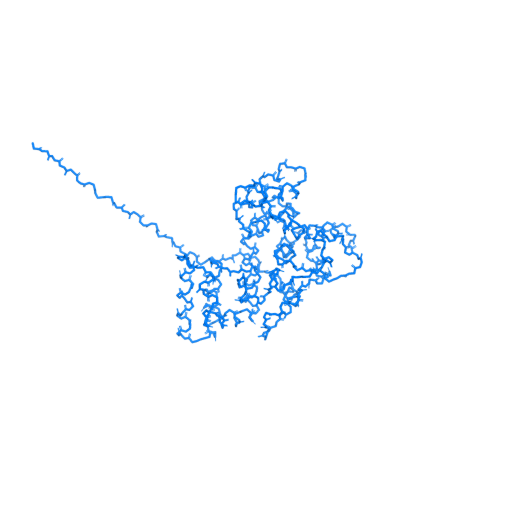-7.440 -8.586 1.00 85.62 116 SER A N 1
ATOM 867 C CA . SER A 1 116 ? 2.265 -6.962 -9.678 1.00 85.62 116 SER A CA 1
ATOM 868 C C . SER A 1 116 ? 3.001 -5.897 -10.483 1.00 85.62 116 SER A C 1
ATOM 870 O O . SER A 1 116 ? 3.172 -4.790 -9.995 1.00 85.62 116 SER A O 1
ATOM 872 N N . TYR A 1 117 ? 3.363 -6.195 -11.731 1.00 82.31 117 TYR A N 1
ATOM 873 C CA . TYR A 1 117 ? 3.780 -5.202 -12.738 1.00 82.31 117 TYR A CA 1
ATOM 874 C C . TYR A 1 117 ? 2.991 -5.312 -14.051 1.00 82.31 117 TYR A C 1
ATOM 876 O O . TYR A 1 117 ? 3.171 -4.481 -14.943 1.00 82.31 117 TYR A O 1
ATOM 884 N N . LYS A 1 118 ? 2.123 -6.329 -14.191 1.00 73.56 118 LYS A N 1
ATOM 885 C CA . LYS A 1 118 ? 1.399 -6.642 -15.438 1.00 73.56 118 LYS A CA 1
ATOM 886 C C . LYS A 1 118 ? -0.021 -6.064 -15.502 1.00 73.56 118 LYS A C 1
ATOM 888 O O . LYS A 1 118 ? -0.471 -5.721 -16.594 1.00 73.56 118 LYS A O 1
ATOM 893 N N . VAL A 1 119 ? -0.750 -6.014 -14.380 1.00 64.62 119 VAL A N 1
ATOM 894 C CA . VAL A 1 119 ? -2.225 -5.870 -14.403 1.00 64.62 119 VAL A CA 1
ATOM 895 C C . VAL A 1 119 ? -2.753 -4.637 -13.655 1.00 64.62 119 VAL A C 1
ATOM 897 O O . VAL A 1 119 ? -3.874 -4.219 -13.932 1.00 64.62 119 VAL A O 1
ATOM 900 N N . GLY A 1 120 ? -1.975 -3.993 -12.776 1.00 60.12 120 GLY A N 1
ATOM 901 C CA . GLY A 1 120 ? -2.541 -2.953 -11.899 1.00 60.12 120 GLY A CA 1
ATOM 902 C C . GLY A 1 120 ? -1.632 -1.803 -11.479 1.00 60.12 120 GLY A C 1
ATOM 903 O O . GLY A 1 120 ? -2.047 -1.013 -10.646 1.00 60.12 120 GLY A O 1
ATOM 904 N N . GLY A 1 121 ? -0.433 -1.679 -12.043 1.00 70.75 121 GLY A N 1
ATOM 905 C CA . GLY A 1 121 ? 0.629 -0.813 -11.521 1.00 70.75 121 GLY A CA 1
ATOM 906 C C . GLY A 1 121 ? 1.814 -1.660 -11.076 1.00 70.75 121 GLY A C 1
ATOM 907 O O . GLY A 1 121 ? 1.810 -2.865 -11.328 1.00 70.75 121 GLY A O 1
ATOM 908 N N . VAL A 1 122 ? 2.812 -1.033 -10.449 1.00 76.81 122 VAL A N 1
ATOM 909 C CA . VAL A 1 122 ? 4.063 -1.682 -10.013 1.00 76.81 122 VAL A CA 1
ATOM 910 C C . VAL A 1 122 ? 4.090 -1.856 -8.496 1.00 76.81 122 VAL A C 1
ATOM 912 O O . VAL A 1 122 ? 3.937 -0.879 -7.762 1.00 76.81 122 VAL A O 1
ATOM 915 N N . GLY A 1 123 ? 4.270 -3.098 -8.050 1.00 83.19 123 GLY A N 1
ATOM 916 C CA . GLY A 1 123 ? 4.401 -3.498 -6.652 1.00 83.19 123 GLY A CA 1
ATOM 917 C C . GLY A 1 123 ? 3.169 -3.233 -5.785 1.00 83.19 123 GLY A C 1
ATOM 918 O O . GLY A 1 123 ? 2.083 -2.907 -6.272 1.00 83.19 123 GLY A O 1
ATOM 919 N N . LEU A 1 124 ? 3.348 -3.322 -4.469 1.00 82.31 124 LEU A N 1
ATOM 920 C CA . LEU A 1 124 ? 2.394 -2.855 -3.464 1.00 82.31 124 LEU A CA 1
ATOM 921 C C . LEU A 1 124 ? 2.913 -1.519 -2.917 1.00 82.31 124 LEU A C 1
ATOM 923 O O . LEU A 1 124 ? 3.884 -1.569 -2.177 1.00 82.31 124 LEU A O 1
ATOM 927 N N . PRO A 1 125 ? 2.351 -0.338 -3.259 1.00 74.56 125 PRO A N 1
ATOM 928 C CA . PRO A 1 125 ? 0.927 0.011 -3.352 1.00 74.56 125 PRO A CA 1
ATOM 929 C C . PRO A 1 125 ? 0.346 0.209 -4.767 1.00 74.56 125 PRO A C 1
ATOM 931 O O . PRO A 1 125 ? -0.667 0.898 -4.869 1.00 74.56 125 PRO A O 1
ATOM 934 N N . HIS A 1 126 ? 0.880 -0.381 -5.835 1.00 81.25 126 HIS A N 1
ATOM 935 C CA . HIS A 1 126 ? 0.641 0.010 -7.238 1.00 81.25 126 HIS A CA 1
ATOM 936 C C . HIS A 1 126 ? 1.077 1.447 -7.524 1.00 81.25 126 HIS A C 1
ATOM 938 O O . HIS A 1 126 ? 0.331 2.399 -7.309 1.00 81.25 126 HIS A O 1
ATOM 944 N N . LEU A 1 127 ? 2.283 1.585 -8.062 1.00 85.44 127 LEU A N 1
ATOM 945 C CA . LEU A 1 127 ? 2.783 2.842 -8.610 1.00 85.44 127 LEU A CA 1
ATOM 946 C C . LEU A 1 127 ? 2.332 2.967 -10.080 1.00 85.44 127 LEU A C 1
ATOM 948 O O . LEU A 1 127 ? 2.582 2.049 -10.864 1.00 85.44 127 LEU A O 1
ATOM 952 N N . ASP A 1 128 ? 1.671 4.066 -10.465 1.00 79.50 128 ASP A N 1
ATOM 953 C CA . ASP A 1 128 ? 1.053 4.235 -11.798 1.00 79.50 128 ASP A CA 1
ATOM 954 C C . ASP A 1 128 ? 1.386 5.558 -12.531 1.00 79.50 128 ASP A C 1
ATOM 956 O O . ASP A 1 128 ? 1.307 5.611 -13.761 1.00 79.50 128 ASP A O 1
ATOM 960 N N . VAL A 1 129 ? 1.767 6.624 -11.814 1.00 86.12 129 VAL A N 1
ATOM 961 C CA . VAL A 1 129 ? 2.124 7.938 -12.397 1.00 86.12 129 VAL A CA 1
ATOM 962 C C . VAL A 1 129 ? 3.410 8.521 -11.793 1.00 86.12 129 VAL A C 1
ATOM 964 O O . VAL A 1 129 ? 4.469 7.912 -11.905 1.00 86.12 129 VAL A O 1
ATOM 967 N N . GLY A 1 130 ? 3.351 9.683 -11.134 1.00 88.62 130 GLY A N 1
ATOM 968 C CA . GLY A 1 130 ? 4.472 10.296 -10.416 1.00 88.62 130 GLY A CA 1
ATOM 969 C C . GLY A 1 130 ? 5.238 9.329 -9.503 1.00 88.62 130 GLY A C 1
ATOM 970 O O . GLY A 1 130 ? 6.454 9.246 -9.654 1.00 88.62 130 GLY A O 1
ATOM 971 N N . PRO A 1 131 ? 4.569 8.530 -8.644 1.00 92.06 131 PRO A N 1
ATOM 972 C CA . PRO A 1 131 ? 5.251 7.523 -7.830 1.00 92.06 131 PRO A CA 1
ATOM 973 C C . PRO A 1 131 ? 6.052 6.508 -8.659 1.00 92.06 131 PRO A C 1
ATOM 975 O O . PRO A 1 131 ? 7.151 6.117 -8.278 1.00 92.06 131 PRO A O 1
ATOM 978 N N . LEU A 1 132 ? 5.531 6.112 -9.825 1.00 94.88 132 LEU A N 1
ATOM 979 C CA . LEU A 1 132 ? 6.218 5.189 -10.726 1.00 94.88 132 LEU A CA 1
ATOM 980 C C . LEU A 1 132 ? 7.431 5.848 -11.385 1.00 94.88 132 LEU A C 1
ATOM 982 O O . LEU A 1 132 ? 8.472 5.214 -11.509 1.00 94.88 132 LEU A O 1
ATOM 986 N N . ALA A 1 133 ? 7.330 7.125 -11.759 1.00 96.25 133 ALA A N 1
ATOM 987 C CA . ALA A 1 133 ? 8.476 7.880 -12.259 1.00 96.25 133 ALA A CA 1
ATOM 988 C C . ALA A 1 133 ? 9.597 7.956 -11.209 1.00 96.25 133 ALA A C 1
ATOM 990 O O . ALA A 1 133 ? 10.757 7.721 -11.538 1.00 96.25 133 ALA A O 1
ATOM 991 N N . SER A 1 134 ? 9.248 8.219 -9.945 1.00 96.56 134 SER A N 1
ATOM 992 C CA . SER A 1 134 ? 10.201 8.224 -8.829 1.00 96.56 134 SER A CA 1
ATOM 993 C C . SER A 1 134 ? 10.838 6.855 -8.596 1.00 96.56 134 SER A C 1
ATOM 995 O O . SER A 1 134 ? 12.040 6.780 -8.356 1.00 96.56 134 SER A O 1
ATOM 997 N N . PHE A 1 135 ? 10.072 5.771 -8.725 1.00 97.31 135 PHE A N 1
ATOM 998 C CA . PHE A 1 135 ? 10.630 4.426 -8.615 1.00 97.31 135 PHE A CA 1
ATOM 999 C C . PHE A 1 135 ? 11.588 4.098 -9.766 1.00 97.31 135 PHE A C 1
ATOM 1001 O O . PHE A 1 135 ? 12.651 3.530 -9.541 1.00 97.31 135 PHE A O 1
ATOM 1008 N N . ILE A 1 136 ? 11.267 4.512 -10.995 1.00 97.75 136 ILE A N 1
ATOM 1009 C CA . ILE A 1 136 ? 12.184 4.359 -12.132 1.00 97.75 136 ILE A CA 1
ATOM 1010 C C . ILE A 1 136 ? 13.495 5.119 -11.880 1.00 97.75 136 ILE A C 1
ATOM 1012 O O . ILE A 1 136 ? 14.564 4.568 -12.143 1.00 97.75 136 ILE A O 1
ATOM 1016 N N . ASP A 1 137 ? 13.441 6.345 -11.348 1.00 98.25 137 ASP A N 1
ATOM 1017 C CA . ASP A 1 137 ? 14.658 7.087 -10.982 1.00 98.25 137 ASP A CA 1
ATOM 1018 C C . ASP A 1 137 ? 15.479 6.343 -9.928 1.00 98.25 137 ASP A C 1
ATOM 1020 O O . ASP A 1 137 ? 16.704 6.269 -10.041 1.00 98.25 137 ASP A O 1
ATOM 1024 N N . TYR A 1 138 ? 14.808 5.787 -8.915 1.00 98.12 138 TYR A N 1
ATOM 1025 C CA . TYR A 1 138 ? 15.452 4.987 -7.880 1.00 98.12 138 TYR A CA 1
ATOM 1026 C C . TYR A 1 138 ? 16.194 3.793 -8.496 1.00 98.12 138 TYR A C 1
ATOM 1028 O O . TYR A 1 138 ? 17.390 3.637 -8.246 1.00 98.12 138 TYR A O 1
ATOM 1036 N N . LEU A 1 139 ? 15.541 3.019 -9.374 1.00 98.25 139 LEU A N 1
ATOM 1037 C CA . LEU A 1 139 ? 16.179 1.890 -10.059 1.00 98.25 139 LEU A CA 1
ATOM 1038 C C . LEU A 1 139 ? 17.383 2.345 -10.895 1.00 98.25 139 LEU A C 1
ATOM 1040 O O . LEU A 1 139 ? 18.455 1.757 -10.807 1.00 98.25 139 LEU A O 1
ATOM 1044 N N . LEU A 1 140 ? 17.244 3.431 -11.661 1.00 98.25 140 LEU A N 1
ATOM 1045 C CA . LEU A 1 140 ? 18.325 3.980 -12.488 1.00 98.25 140 LEU A CA 1
ATOM 1046 C C . LEU A 1 140 ? 19.553 4.421 -11.678 1.00 98.25 140 LEU A C 1
ATOM 1048 O O . LEU A 1 140 ? 20.670 4.392 -12.209 1.00 98.25 140 LEU A O 1
ATOM 1052 N N . ALA A 1 141 ? 19.337 4.873 -10.441 1.00 97.94 141 ALA A N 1
ATOM 1053 C CA . ALA A 1 141 ? 20.377 5.369 -9.548 1.00 97.94 141 ALA A CA 1
ATOM 1054 C C . ALA A 1 141 ? 21.017 4.264 -8.694 1.00 97.94 141 ALA A C 1
ATOM 1056 O O . ALA A 1 141 ? 22.222 4.312 -8.452 1.00 97.94 141 ALA A O 1
ATOM 1057 N N . LYS A 1 142 ? 20.225 3.299 -8.213 1.00 98.12 142 LYS A N 1
ATOM 1058 C CA . LYS A 1 142 ? 20.661 2.272 -7.249 1.00 98.12 142 LYS A CA 1
ATOM 1059 C C . LYS A 1 142 ? 20.958 0.916 -7.873 1.00 98.12 142 LYS A C 1
ATOM 1061 O O . LYS A 1 142 ? 21.763 0.175 -7.319 1.00 98.12 142 LYS A O 1
ATOM 1066 N N . HIS A 1 143 ? 20.387 0.633 -9.038 1.00 97.44 143 HIS A N 1
ATOM 1067 C CA . HIS A 1 143 ? 20.568 -0.624 -9.754 1.00 97.44 143 HIS A CA 1
ATOM 1068 C C . HIS A 1 143 ? 21.061 -0.378 -11.187 1.00 97.44 143 HIS A C 1
ATOM 1070 O O . HIS A 1 143 ? 20.352 -0.666 -12.155 1.00 97.44 143 HIS A O 1
ATOM 1076 N N . PRO A 1 144 ? 22.279 0.178 -11.358 1.00 95.31 144 PRO A N 1
ATOM 1077 C CA . PRO A 1 144 ? 22.873 0.366 -12.682 1.00 95.31 144 PRO A CA 1
ATOM 1078 C C . PRO A 1 144 ? 23.186 -0.964 -13.387 1.00 95.31 144 PRO A C 1
ATOM 1080 O O . PRO A 1 144 ? 23.528 -0.942 -14.563 1.00 95.31 144 PRO A O 1
ATOM 1083 N N . ASP A 1 145 ? 23.087 -2.089 -12.673 1.00 96.19 145 ASP A N 1
ATOM 1084 C CA . ASP A 1 145 ? 23.202 -3.453 -13.189 1.00 96.19 145 ASP A CA 1
ATOM 1085 C C . ASP A 1 145 ? 21.978 -3.906 -14.000 1.00 96.19 145 ASP A C 1
ATOM 1087 O O . ASP A 1 145 ? 22.077 -4.870 -14.758 1.00 96.19 145 ASP A O 1
ATOM 1091 N N . ILE A 1 146 ? 20.834 -3.228 -13.864 1.00 96.75 146 ILE A N 1
ATOM 1092 C CA . ILE A 1 146 ? 19.644 -3.532 -14.659 1.00 96.75 146 ILE A CA 1
ATOM 1093 C C . ILE A 1 146 ? 19.824 -2.904 -16.043 1.00 96.75 146 ILE A C 1
ATOM 1095 O O . ILE A 1 146 ? 19.822 -1.685 -16.192 1.00 96.75 146 ILE A O 1
ATOM 1099 N N . GLY A 1 147 ? 19.934 -3.756 -17.059 1.00 96.56 147 GLY A N 1
ATOM 1100 C CA . GLY A 1 147 ? 19.940 -3.371 -18.470 1.00 96.56 147 GLY A CA 1
ATOM 1101 C C . GLY A 1 147 ? 21.153 -2.574 -18.967 1.00 96.56 147 GLY A C 1
ATOM 1102 O O . GLY A 1 147 ? 22.025 -2.158 -18.210 1.00 96.56 147 GLY A O 1
ATOM 1103 N N . ASP A 1 148 ? 21.213 -2.381 -20.284 1.00 97.69 148 ASP A N 1
ATOM 1104 C CA . ASP A 1 148 ? 22.282 -1.616 -20.942 1.00 97.69 148 ASP A CA 1
ATOM 1105 C C . ASP A 1 148 ? 21.994 -0.100 -21.007 1.00 97.69 148 ASP A C 1
ATOM 1107 O O . ASP A 1 148 ? 20.932 0.383 -20.606 1.00 97.69 148 ASP A O 1
ATOM 1111 N N . ASP A 1 149 ? 22.939 0.689 -21.530 1.00 97.44 149 ASP A N 1
ATOM 1112 C CA . ASP A 1 149 ? 22.787 2.148 -21.634 1.00 97.44 149 ASP A CA 1
ATOM 1113 C C . ASP A 1 149 ? 21.592 2.586 -22.498 1.00 97.44 149 ASP A C 1
ATOM 1115 O O . ASP A 1 149 ? 20.974 3.623 -22.219 1.00 97.44 149 ASP A O 1
ATOM 1119 N N . GLY A 1 150 ? 21.225 1.798 -23.512 1.00 98.19 150 GLY A N 1
ATOM 1120 C CA . GLY A 1 150 ? 20.054 2.046 -24.349 1.00 98.19 150 GLY A CA 1
ATOM 1121 C C . GLY A 1 150 ? 18.756 1.842 -23.570 1.00 98.19 150 GLY A C 1
ATOM 1122 O O . GLY A 1 150 ? 17.872 2.707 -23.582 1.00 98.19 150 GLY A O 1
ATOM 1123 N N . GLU A 1 151 ? 18.663 0.744 -22.821 1.00 98.44 151 GLU A N 1
ATOM 1124 C CA . GLU A 1 151 ? 17.543 0.466 -21.920 1.00 98.44 151 GLU A CA 1
ATOM 1125 C C . GLU A 1 151 ? 17.433 1.531 -20.819 1.00 98.44 151 GLU A C 1
ATOM 1127 O O . GLU A 1 151 ? 16.345 2.053 -20.560 1.00 98.44 151 GLU A O 1
ATOM 1132 N N . ARG A 1 152 ? 18.556 1.949 -20.229 1.00 98.25 152 ARG A N 1
ATOM 1133 C CA . ARG A 1 152 ? 18.595 3.022 -19.222 1.00 98.25 152 ARG A CA 1
ATOM 1134 C C . ARG A 1 152 ? 18.110 4.355 -19.786 1.00 98.25 152 ARG A C 1
ATOM 1136 O O . ARG A 1 152 ? 17.337 5.061 -19.132 1.00 98.25 152 ARG A O 1
ATOM 1143 N N . ALA A 1 153 ? 18.524 4.714 -21.002 1.00 98.31 153 ALA A N 1
ATOM 1144 C CA . ALA A 1 153 ? 18.027 5.908 -21.685 1.00 98.31 153 ALA A CA 1
ATOM 1145 C C . ALA A 1 153 ? 16.515 5.819 -21.953 1.00 98.31 153 ALA A C 1
ATOM 1147 O O . ALA A 1 153 ? 15.787 6.795 -21.738 1.00 98.31 153 ALA A O 1
ATOM 1148 N N . ARG A 1 154 ? 16.013 4.641 -22.346 1.00 98.31 154 ARG A N 1
ATOM 1149 C CA . ARG A 1 154 ? 14.574 4.397 -22.509 1.00 98.31 154 ARG A CA 1
ATOM 1150 C C . ARG A 1 154 ? 13.819 4.597 -21.197 1.00 98.31 154 ARG A C 1
ATOM 1152 O O . ARG A 1 154 ? 12.825 5.321 -21.195 1.00 98.31 154 ARG A O 1
ATOM 1159 N N . MET A 1 155 ? 14.303 4.043 -20.088 1.00 98.44 155 MET A N 1
ATOM 1160 C CA . MET A 1 155 ? 13.672 4.201 -18.774 1.00 98.44 155 MET A CA 1
ATOM 1161 C C . MET A 1 155 ? 13.633 5.662 -18.310 1.00 98.44 155 MET A C 1
ATOM 1163 O O . MET A 1 155 ? 12.589 6.117 -17.841 1.00 98.44 155 MET A O 1
ATOM 1167 N N . LYS A 1 156 ? 14.700 6.443 -18.537 1.00 98.31 156 LYS A N 1
ATOM 1168 C CA . LYS A 1 156 ? 14.701 7.901 -18.283 1.00 98.31 156 LYS A CA 1
ATOM 1169 C C . LYS A 1 156 ? 13.599 8.620 -19.067 1.00 98.31 156 LYS A C 1
ATOM 1171 O O . LYS A 1 156 ? 12.883 9.455 -18.513 1.00 98.31 156 LYS A O 1
ATOM 1176 N N . ASN A 1 157 ? 13.430 8.274 -20.343 1.00 98.25 157 ASN A N 1
ATOM 1177 C CA . ASN A 1 157 ? 12.384 8.854 -21.187 1.00 98.25 157 ASN A CA 1
ATOM 1178 C C . ASN A 1 157 ? 10.977 8.482 -20.701 1.00 98.25 157 ASN A C 1
ATOM 1180 O O . ASN A 1 157 ? 10.098 9.343 -20.681 1.00 98.25 157 ASN A O 1
ATOM 1184 N N . LEU A 1 158 ? 10.764 7.235 -20.267 1.00 97.50 158 LEU A N 1
ATOM 1185 C CA . LEU A 1 158 ? 9.487 6.802 -19.692 1.00 97.50 158 LEU A CA 1
ATOM 1186 C C . LEU A 1 158 ? 9.173 7.544 -18.385 1.00 97.50 158 LEU A C 1
ATOM 1188 O O . LEU A 1 158 ? 8.058 8.040 -18.228 1.00 97.50 158 LEU A O 1
ATOM 1192 N N . ALA A 1 159 ? 10.152 7.699 -17.489 1.00 97.56 159 ALA A N 1
ATOM 1193 C CA . ALA A 1 159 ? 9.985 8.471 -16.258 1.00 97.56 159 ALA A CA 1
ATOM 1194 C C . ALA A 1 159 ? 9.609 9.936 -16.548 1.00 97.56 159 ALA A C 1
ATOM 1196 O O . ALA A 1 159 ? 8.674 10.471 -15.953 1.00 97.56 159 ALA A O 1
ATOM 1197 N N . ASN A 1 160 ? 10.270 10.573 -17.520 1.00 97.75 160 ASN A N 1
ATOM 1198 C CA . ASN A 1 160 ? 9.919 11.927 -17.960 1.00 97.75 160 ASN A CA 1
ATOM 1199 C C . ASN A 1 160 ? 8.516 12.000 -18.569 1.00 97.75 160 ASN A C 1
ATOM 1201 O O . ASN A 1 160 ? 7.777 12.940 -18.281 1.00 97.75 160 ASN A O 1
ATOM 1205 N N . GLY A 1 161 ? 8.128 11.004 -19.367 1.00 97.25 161 GLY A N 1
ATOM 1206 C CA . GLY A 1 161 ? 6.774 10.888 -19.901 1.00 97.25 161 GLY A CA 1
ATOM 1207 C C . GLY A 1 161 ? 5.726 10.830 -18.790 1.00 97.25 161 GLY A C 1
ATOM 1208 O O . GLY A 1 161 ? 4.750 11.576 -18.830 1.00 97.25 161 GLY A O 1
ATOM 1209 N N . LEU A 1 162 ? 5.934 9.994 -17.768 1.00 95.69 162 LEU A N 1
ATOM 1210 C CA . LEU A 1 162 ? 5.022 9.873 -16.622 1.00 95.69 162 LEU A CA 1
ATOM 1211 C C . LEU A 1 162 ? 4.856 11.205 -15.874 1.00 95.69 162 LEU A C 1
ATOM 1213 O O . LEU A 1 162 ? 3.747 11.550 -15.469 1.00 95.69 162 LEU A O 1
ATOM 1217 N N . ARG A 1 163 ? 5.930 11.997 -15.745 1.00 94.69 163 ARG A N 1
ATOM 1218 C CA . ARG A 1 163 ? 5.870 13.344 -15.142 1.00 94.69 163 ARG A CA 1
ATOM 1219 C C . ARG A 1 163 ? 5.090 14.347 -15.989 1.00 94.69 163 ARG A C 1
ATOM 1221 O O . ARG A 1 163 ? 4.478 15.254 -15.434 1.00 94.69 163 ARG A O 1
ATOM 1228 N N . THR A 1 164 ? 5.114 14.202 -17.312 1.00 95.31 164 THR A N 1
ATOM 1229 C CA . THR A 1 164 ? 4.480 15.139 -18.254 1.00 95.31 164 THR A CA 1
ATOM 1230 C C . THR A 1 164 ? 3.097 14.693 -18.733 1.00 95.31 164 THR A C 1
ATOM 1232 O O . THR A 1 164 ? 2.510 15.338 -19.599 1.00 95.31 164 THR A O 1
ATOM 1235 N N . GLY A 1 165 ? 2.530 13.640 -18.132 1.00 93.38 165 GLY A N 1
ATOM 1236 C CA . GLY A 1 165 ? 1.129 13.246 -18.323 1.00 93.38 165 GLY A CA 1
ATOM 1237 C C . GLY A 1 165 ? 0.907 11.898 -19.010 1.00 93.38 165 GLY A C 1
ATOM 1238 O O . GLY A 1 165 ? -0.245 11.527 -19.247 1.00 93.38 165 GLY A O 1
ATOM 1239 N N . MET A 1 166 ? 1.968 11.143 -19.305 1.00 94.56 166 MET A N 1
ATOM 1240 C CA . MET A 1 166 ? 1.848 9.738 -19.697 1.00 94.56 166 MET A CA 1
ATOM 1241 C C . MET A 1 166 ? 1.241 8.921 -18.550 1.00 94.56 166 MET A C 1
ATOM 1243 O O . MET A 1 166 ? 1.539 9.145 -17.378 1.00 94.56 166 MET A O 1
ATOM 1247 N N . LYS A 1 167 ? 0.390 7.956 -18.892 1.00 91.88 167 LYS A N 1
ATOM 1248 C CA . LYS A 1 167 ? -0.278 7.058 -17.942 1.00 91.88 167 LYS A CA 1
ATOM 1249 C C . LYS A 1 167 ? 0.345 5.666 -17.981 1.00 91.88 167 LYS A C 1
ATOM 1251 O O . LYS A 1 167 ? 0.804 5.230 -19.035 1.00 91.88 167 LYS A O 1
ATOM 1256 N N . TYR A 1 168 ? 0.251 4.927 -16.873 1.00 90.19 168 TYR A N 1
ATOM 1257 C CA . TYR A 1 168 ? 0.690 3.527 -16.782 1.00 90.19 168 TYR A CA 1
ATOM 1258 C C . TYR A 1 168 ? 0.209 2.646 -17.950 1.00 90.19 168 TYR A C 1
ATOM 1260 O O . TYR A 1 168 ? 0.992 1.887 -18.521 1.00 90.19 168 TYR A O 1
ATOM 1268 N N . ASP A 1 169 ? -1.053 2.786 -18.371 1.00 90.38 169 ASP A N 1
ATOM 1269 C CA . ASP A 1 169 ? -1.621 2.000 -19.477 1.00 90.38 169 ASP A CA 1
ATOM 1270 C C . ASP A 1 169 ? -0.880 2.169 -20.811 1.00 90.38 169 ASP A C 1
ATOM 1272 O O . ASP A 1 169 ? -0.937 1.272 -21.650 1.00 90.38 169 ASP A O 1
ATOM 1276 N N . GLN A 1 170 ? -0.166 3.281 -20.995 1.00 92.69 170 GLN A N 1
ATOM 1277 C CA . GLN A 1 170 ? 0.610 3.565 -22.202 1.00 92.69 170 GLN A CA 1
ATOM 1278 C C . GLN A 1 170 ? 2.008 2.930 -22.177 1.00 92.69 170 GLN A C 1
ATOM 1280 O O . GLN A 1 170 ? 2.636 2.830 -23.227 1.00 92.69 170 GLN A O 1
ATOM 1285 N N . ILE A 1 171 ? 2.498 2.498 -21.007 1.00 92.81 171 ILE A N 1
ATOM 1286 C CA . ILE A 1 171 ? 3.853 1.941 -20.842 1.00 92.81 171 ILE A CA 1
ATOM 1287 C C . ILE A 1 171 ? 3.863 0.484 -20.395 1.00 92.81 171 ILE A C 1
ATOM 1289 O O . ILE A 1 171 ? 4.852 -0.210 -20.603 1.00 92.81 171 ILE A O 1
ATOM 1293 N N . LYS A 1 172 ? 2.764 -0.027 -19.829 1.00 90.62 172 LYS A N 1
ATOM 1294 C CA . LYS A 1 172 ? 2.701 -1.386 -19.267 1.00 90.62 172 LYS A CA 1
ATOM 1295 C C . LYS A 1 172 ? 2.955 -2.510 -20.279 1.00 90.62 172 LYS A C 1
ATOM 1297 O O . LYS A 1 172 ? 3.089 -3.664 -19.876 1.00 90.62 172 LYS A O 1
ATOM 1302 N N . THR A 1 173 ? 2.956 -2.218 -21.580 1.00 91.38 173 THR A N 1
ATOM 1303 C CA . THR A 1 173 ? 3.283 -3.160 -22.666 1.00 91.38 173 THR A CA 1
ATOM 1304 C C . THR A 1 173 ? 4.693 -2.998 -23.229 1.00 91.38 173 THR A C 1
ATOM 1306 O O . THR A 1 173 ? 5.105 -3.841 -24.019 1.00 91.38 173 THR A O 1
ATOM 1309 N N . ASP A 1 174 ? 5.432 -1.960 -22.834 1.00 94.50 174 ASP A N 1
ATOM 1310 C CA . ASP A 1 174 ? 6.823 -1.749 -23.241 1.00 94.50 174 ASP A CA 1
ATOM 1311 C C . ASP A 1 174 ? 7.715 -2.861 -22.655 1.00 94.50 174 ASP A C 1
ATOM 1313 O O . ASP A 1 174 ? 7.646 -3.179 -21.464 1.00 94.50 174 ASP A O 1
ATOM 1317 N N . ALA A 1 175 ? 8.508 -3.510 -23.512 1.00 95.56 175 ALA A N 1
ATOM 1318 C CA . ALA A 1 175 ? 9.307 -4.671 -23.127 1.00 95.56 175 ALA A CA 1
ATOM 1319 C C . ALA A 1 175 ? 10.442 -4.299 -22.162 1.00 95.56 175 ALA A C 1
ATOM 1321 O O . ALA A 1 175 ? 10.655 -5.008 -21.177 1.00 95.56 175 ALA A O 1
ATOM 1322 N N . THR A 1 176 ? 11.111 -3.167 -22.403 1.00 96.94 176 THR A N 1
ATOM 1323 C CA . THR A 1 176 ? 12.156 -2.640 -21.518 1.00 96.94 176 THR A CA 1
ATOM 1324 C C . THR A 1 176 ? 11.562 -2.309 -20.157 1.00 96.94 176 THR A C 1
ATOM 1326 O O . THR A 1 176 ? 12.084 -2.757 -19.140 1.00 96.94 176 THR A O 1
ATOM 1329 N N . PHE A 1 177 ? 10.416 -1.625 -20.130 1.00 96.12 177 PHE A N 1
ATOM 1330 C CA . PHE A 1 177 ? 9.700 -1.336 -18.889 1.00 96.12 177 PHE A CA 1
ATOM 1331 C C . PHE A 1 177 ? 9.374 -2.611 -18.105 1.00 96.12 177 PHE A C 1
ATOM 1333 O O . PHE A 1 177 ? 9.684 -2.702 -16.921 1.00 96.12 177 PHE A O 1
ATOM 1340 N N . ARG A 1 178 ? 8.781 -3.622 -18.752 1.00 94.06 178 ARG A N 1
ATOM 1341 C CA . ARG A 1 178 ? 8.412 -4.886 -18.090 1.00 94.06 178 ARG A CA 1
ATOM 1342 C C . ARG A 1 178 ? 9.613 -5.609 -17.497 1.00 94.06 178 ARG A C 1
ATOM 1344 O O . ARG A 1 178 ? 9.527 -6.051 -16.354 1.00 94.06 178 ARG A O 1
ATOM 1351 N N . LYS A 1 179 ? 10.704 -5.720 -18.260 1.00 95.06 179 LYS A N 1
ATOM 1352 C CA . LYS A 1 179 ? 11.960 -6.318 -17.793 1.00 95.06 179 LYS A CA 1
ATOM 1353 C C . LYS A 1 179 ? 12.477 -5.576 -16.563 1.00 95.06 179 LYS A C 1
ATOM 1355 O O . LYS A 1 179 ? 12.691 -6.196 -15.529 1.00 95.06 179 LYS A O 1
ATOM 1360 N N . TRP A 1 180 ? 12.580 -4.251 -16.650 1.00 96.62 180 TRP A N 1
ATOM 1361 C CA . TRP A 1 180 ? 13.064 -3.412 -15.556 1.00 96.62 180 TRP A CA 1
ATOM 1362 C C . TRP A 1 180 ? 12.204 -3.499 -14.301 1.00 96.62 180 TRP A C 1
ATOM 1364 O O . TRP A 1 180 ? 12.744 -3.579 -13.203 1.00 96.62 180 TRP A O 1
ATOM 1374 N N . MET A 1 181 ? 10.876 -3.499 -14.434 1.00 96.00 181 MET A N 1
ATOM 1375 C CA . MET A 1 181 ? 9.994 -3.633 -13.273 1.00 96.00 181 MET A CA 1
ATOM 1376 C C . MET A 1 181 ? 10.109 -5.018 -12.642 1.00 96.00 181 MET A C 1
ATOM 1378 O O . MET A 1 181 ? 10.147 -5.112 -11.422 1.00 96.00 181 MET A O 1
ATOM 1382 N N . LEU A 1 182 ? 10.204 -6.083 -13.442 1.00 94.25 182 LEU A N 1
ATOM 1383 C CA . LEU A 1 182 ? 10.413 -7.432 -12.918 1.00 94.25 182 LEU A CA 1
ATOM 1384 C C . LEU A 1 182 ? 11.754 -7.546 -12.177 1.00 94.25 182 LEU A C 1
ATOM 1386 O O . LEU A 1 182 ? 11.788 -8.029 -11.048 1.00 94.25 182 LEU A O 1
ATOM 1390 N N . GLU A 1 183 ? 12.848 -7.105 -12.798 1.00 95.62 183 GLU A N 1
ATOM 1391 C CA . GLU A 1 183 ? 14.185 -7.169 -12.198 1.00 95.62 183 GLU A CA 1
ATOM 1392 C C . GLU A 1 183 ? 14.304 -6.268 -10.966 1.00 95.62 183 GLU A C 1
ATOM 1394 O O . GLU A 1 183 ? 14.838 -6.706 -9.951 1.00 95.62 183 GLU A O 1
ATOM 1399 N N . GLY A 1 184 ? 13.745 -5.056 -11.014 1.00 96.44 184 GLY A N 1
ATOM 1400 C CA . GLY A 1 184 ? 13.704 -4.134 -9.880 1.00 96.44 184 GLY A CA 1
ATOM 1401 C C . GLY A 1 184 ? 12.895 -4.692 -8.710 1.00 96.44 184 GLY A C 1
ATOM 1402 O O . GLY A 1 184 ? 13.387 -4.740 -7.591 1.00 96.44 184 GLY A O 1
ATOM 1403 N N . LEU A 1 185 ? 11.689 -5.216 -8.951 1.00 95.31 185 LEU A N 1
ATOM 1404 C CA . LEU A 1 185 ? 10.863 -5.813 -7.890 1.00 95.31 185 LEU A CA 1
ATOM 1405 C C . LEU A 1 185 ? 11.498 -7.068 -7.255 1.00 95.31 185 LEU A C 1
ATOM 1407 O O . LEU A 1 185 ? 11.131 -7.440 -6.140 1.00 95.31 185 LEU A O 1
ATOM 1411 N N . ARG A 1 186 ? 12.462 -7.711 -7.925 1.00 95.50 186 ARG A N 1
ATOM 1412 C CA . ARG A 1 186 ? 13.271 -8.816 -7.376 1.00 95.50 186 ARG A CA 1
ATOM 1413 C C . ARG A 1 186 ? 14.429 -8.351 -6.487 1.00 95.50 186 ARG A C 1
ATOM 1415 O O . ARG A 1 186 ? 15.136 -9.193 -5.934 1.00 95.50 186 ARG A O 1
ATOM 1422 N N . LYS A 1 187 ? 14.635 -7.042 -6.320 1.00 96.25 187 LYS A N 1
ATOM 1423 C CA . LYS A 1 187 ? 15.597 -6.474 -5.370 1.00 96.25 187 LYS A CA 1
ATOM 1424 C C . LYS A 1 187 ? 14.891 -6.148 -4.047 1.00 96.25 187 LYS A C 1
ATOM 1426 O O . LYS A 1 187 ? 13.820 -5.543 -4.034 1.00 96.25 187 LYS A O 1
ATOM 1431 N N . LYS A 1 188 ? 15.482 -6.565 -2.923 1.00 95.81 188 LYS A N 1
ATOM 1432 C CA . LYS A 1 188 ? 14.886 -6.394 -1.584 1.00 95.81 188 LYS A CA 1
ATOM 1433 C C . LYS A 1 188 ? 14.754 -4.918 -1.197 1.00 95.81 188 LYS A C 1
ATOM 1435 O O . LYS A 1 188 ? 13.726 -4.499 -0.678 1.00 95.81 188 LYS A O 1
ATOM 1440 N N . ASP A 1 189 ? 15.781 -4.130 -1.483 1.00 96.31 189 ASP A N 1
ATOM 1441 C CA . ASP A 1 189 ? 15.828 -2.687 -1.238 1.00 96.31 189 ASP A CA 1
ATOM 1442 C C . ASP A 1 189 ? 14.843 -1.909 -2.118 1.00 96.31 189 ASP A C 1
ATOM 1444 O O . ASP A 1 189 ? 14.244 -0.943 -1.653 1.00 96.31 189 ASP A O 1
ATOM 1448 N N . SER A 1 190 ? 14.575 -2.379 -3.338 1.00 96.19 190 SER A N 1
ATOM 1449 C CA . SER A 1 190 ? 13.476 -1.845 -4.149 1.00 96.19 190 SER A CA 1
ATOM 1450 C C . SER A 1 190 ? 12.116 -2.048 -3.476 1.00 96.19 190 SER A C 1
ATOM 1452 O O . SER A 1 190 ? 11.297 -1.132 -3.477 1.00 96.19 190 SER A O 1
ATOM 1454 N N . GLN A 1 191 ? 11.861 -3.211 -2.867 1.00 95.56 191 GLN A N 1
ATOM 1455 C CA . GLN A 1 191 ? 10.616 -3.433 -2.120 1.00 95.56 191 GLN A CA 1
ATOM 1456 C C . GLN A 1 191 ? 10.541 -2.562 -0.860 1.00 95.56 191 GLN A C 1
ATOM 1458 O O . GLN A 1 191 ? 9.488 -1.984 -0.584 1.00 95.56 191 GLN A O 1
ATOM 1463 N N . ALA A 1 192 ? 11.660 -2.416 -0.142 1.00 95.69 192 ALA A N 1
ATOM 1464 C CA . ALA A 1 192 ? 11.768 -1.498 0.991 1.00 95.69 192 ALA A CA 1
ATOM 1465 C C . ALA A 1 192 ? 11.388 -0.071 0.574 1.00 95.69 192 ALA A C 1
ATOM 1467 O O . ALA A 1 192 ? 10.474 0.514 1.149 1.00 95.69 192 ALA A O 1
ATOM 1468 N N . TRP A 1 193 ? 11.990 0.428 -0.513 1.00 96.12 193 TRP A N 1
ATOM 1469 C CA . TRP A 1 193 ? 11.713 1.757 -1.052 1.00 96.12 193 TRP A CA 1
ATOM 1470 C C . TRP A 1 193 ? 10.228 1.961 -1.360 1.00 96.12 193 TRP A C 1
ATOM 1472 O O . TRP A 1 193 ? 9.670 3.008 -1.042 1.00 96.12 193 TRP A O 1
ATOM 1482 N N . ILE A 1 194 ? 9.565 0.970 -1.963 1.00 95.25 194 ILE A N 1
ATOM 1483 C CA . ILE A 1 194 ? 8.144 1.070 -2.317 1.00 95.25 194 ILE A CA 1
ATOM 1484 C C . ILE A 1 194 ? 7.268 1.177 -1.056 1.00 95.25 194 ILE A C 1
ATOM 1486 O O . ILE A 1 194 ? 6.332 1.987 -1.022 1.00 95.25 194 ILE A O 1
ATOM 1490 N N . LEU A 1 195 ? 7.548 0.367 -0.031 1.00 95.69 195 LEU A N 1
ATOM 1491 C CA . LEU A 1 195 ? 6.800 0.392 1.228 1.00 95.69 195 LEU A CA 1
ATOM 1492 C C . LEU A 1 195 ? 7.052 1.690 2.000 1.00 95.69 195 LEU A C 1
ATOM 1494 O O . LEU A 1 195 ? 6.090 2.322 2.441 1.00 95.69 195 LEU A O 1
ATOM 1498 N N . ASP A 1 196 ? 8.308 2.125 2.094 1.00 95.00 196 ASP A N 1
ATOM 1499 C CA . ASP A 1 196 ? 8.679 3.383 2.744 1.00 95.00 196 ASP A CA 1
ATOM 1500 C C . ASP A 1 196 ? 8.059 4.587 2.038 1.00 95.00 196 ASP A C 1
ATOM 1502 O O . ASP A 1 196 ? 7.438 5.430 2.686 1.00 95.00 196 ASP A O 1
ATOM 1506 N N . TYR A 1 197 ? 8.098 4.610 0.702 1.00 94.38 197 TYR A N 1
ATOM 1507 C CA . TYR A 1 197 ? 7.422 5.634 -0.089 1.00 94.38 197 TYR A CA 1
ATOM 1508 C C . TYR A 1 197 ? 5.934 5.720 0.263 1.00 94.38 197 TYR A C 1
ATOM 1510 O O . TYR A 1 197 ? 5.386 6.817 0.414 1.00 94.38 197 TYR A O 1
ATOM 1518 N N . TRP A 1 198 ? 5.252 4.576 0.393 1.00 95.38 198 TRP A N 1
ATOM 1519 C CA . TRP A 1 198 ? 3.837 4.573 0.750 1.00 95.38 198 TRP A CA 1
ATOM 1520 C C . TRP A 1 198 ? 3.604 5.087 2.173 1.00 95.38 198 TRP A C 1
ATOM 1522 O O . TRP A 1 198 ? 2.666 5.861 2.398 1.00 95.38 198 TRP A O 1
ATOM 1532 N N . LEU A 1 199 ? 4.440 4.669 3.123 1.00 95.94 199 LEU A N 1
ATOM 1533 C CA . LEU A 1 199 ? 4.330 5.098 4.511 1.00 95.94 199 LEU A CA 1
ATOM 1534 C C . LEU A 1 199 ? 4.511 6.620 4.625 1.00 95.94 199 LEU A C 1
ATOM 1536 O O . LEU A 1 199 ? 3.655 7.294 5.199 1.00 95.94 199 LEU A O 1
ATOM 1540 N N . ASP A 1 200 ? 5.520 7.179 3.966 1.00 94.38 200 ASP A N 1
ATOM 1541 C CA . ASP A 1 200 ? 5.792 8.624 3.962 1.00 94.38 200 ASP A CA 1
ATOM 1542 C C . ASP A 1 200 ? 4.687 9.419 3.272 1.00 94.38 200 ASP A C 1
ATOM 1544 O O . ASP A 1 200 ? 4.263 10.485 3.721 1.00 94.38 200 ASP A O 1
ATOM 1548 N N . THR A 1 201 ? 4.204 8.903 2.143 1.00 93.19 201 THR A N 1
ATOM 1549 C CA . THR A 1 201 ? 3.281 9.648 1.283 1.00 93.19 201 THR A CA 1
ATOM 1550 C C . THR A 1 201 ? 1.845 9.599 1.805 1.00 93.19 201 THR A C 1
ATOM 1552 O O . THR A 1 201 ? 1.076 10.544 1.593 1.00 93.19 201 THR A O 1
ATOM 1555 N N . TYR A 1 202 ? 1.451 8.508 2.468 1.00 94.94 202 TYR A N 1
ATOM 1556 C CA . TYR A 1 202 ? 0.049 8.254 2.814 1.00 94.94 202 TYR A CA 1
ATOM 1557 C C . TYR A 1 202 ? -0.187 7.964 4.291 1.00 94.94 202 TYR A C 1
ATOM 1559 O O . TYR A 1 202 ? -1.173 8.465 4.834 1.00 94.94 202 TYR A O 1
ATOM 1567 N N . TRP A 1 203 ? 0.668 7.173 4.943 1.00 96.88 203 TRP A N 1
ATOM 1568 C CA . TRP A 1 203 ? 0.478 6.826 6.352 1.00 96.88 203 TRP A CA 1
ATOM 1569 C C . TRP A 1 203 ? 0.795 7.998 7.276 1.00 96.88 203 TRP A C 1
ATOM 1571 O O . TRP A 1 203 ? -0.091 8.435 8.010 1.00 96.88 203 TRP A O 1
ATOM 1581 N N . GLU A 1 204 ? 2.007 8.548 7.219 1.00 95.81 204 GLU A N 1
ATOM 1582 C CA . GLU A 1 204 ? 2.427 9.612 8.137 1.00 95.81 204 GLU A CA 1
ATOM 1583 C C . GLU A 1 204 ? 1.521 10.854 8.062 1.00 95.81 204 GLU A C 1
ATOM 1585 O O . GLU A 1 204 ? 1.090 11.345 9.116 1.00 95.81 204 GLU A O 1
ATOM 1590 N N . PRO A 1 205 ? 1.119 11.343 6.866 1.00 95.88 205 PRO A N 1
ATOM 1591 C CA . PRO A 1 205 ? 0.183 12.457 6.775 1.00 95.88 205 PRO A CA 1
ATOM 1592 C C . PRO A 1 205 ? -1.185 12.121 7.370 1.00 95.88 205 PRO A C 1
ATOM 1594 O O . PRO A 1 205 ? -1.783 12.969 8.034 1.00 95.88 205 PRO A O 1
ATOM 1597 N N . ALA A 1 206 ? -1.681 10.896 7.168 1.00 97.62 206 ALA A N 1
ATOM 1598 C CA . ALA A 1 206 ? -2.957 10.459 7.721 1.00 97.62 206 ALA A CA 1
ATOM 1599 C C . ALA A 1 206 ? -2.905 10.326 9.247 1.00 97.62 206 ALA A C 1
ATOM 1601 O O . ALA A 1 206 ? -3.824 10.790 9.921 1.00 97.62 206 ALA A O 1
ATOM 1602 N N . TYR A 1 207 ? -1.832 9.758 9.798 1.00 97.69 207 TYR A N 1
ATOM 1603 C CA . TYR A 1 207 ? -1.633 9.631 11.240 1.00 97.69 207 TYR A CA 1
ATOM 1604 C C . TYR A 1 207 ? -1.571 11.000 11.923 1.00 97.69 207 TYR A C 1
ATOM 1606 O O . TYR A 1 207 ? -2.314 11.262 12.874 1.00 97.69 207 TYR A O 1
ATOM 1614 N N . LYS A 1 208 ? -0.780 11.926 11.365 1.00 96.94 208 LYS A N 1
ATOM 1615 C CA . LYS A 1 208 ? -0.698 13.309 11.850 1.00 96.94 208 LYS A CA 1
ATOM 1616 C C . LYS A 1 208 ? -2.045 14.027 11.769 1.00 96.94 208 LYS A C 1
ATOM 1618 O O . LYS A 1 208 ? -2.462 14.660 12.737 1.00 96.94 208 LYS A O 1
ATOM 1623 N N . ALA A 1 209 ? -2.737 13.927 10.634 1.00 97.50 209 ALA A N 1
ATOM 1624 C CA . ALA A 1 209 ? -4.038 14.567 10.447 1.00 97.50 209 ALA A CA 1
ATOM 1625 C C . ALA A 1 209 ? -5.102 13.997 11.399 1.00 97.50 209 ALA A C 1
ATOM 1627 O O . ALA A 1 209 ? -5.982 14.730 11.836 1.00 97.50 209 ALA A O 1
ATOM 1628 N N . SER A 1 210 ? -4.988 12.720 11.766 1.00 97.75 210 SER A N 1
ATOM 1629 C CA . SER A 1 210 ? -5.882 12.044 12.713 1.00 97.75 210 SER A CA 1
ATOM 1630 C C . SER A 1 210 ? -5.603 12.401 14.179 1.00 97.75 210 SER A C 1
ATOM 1632 O O . SER A 1 210 ? -6.209 11.815 15.071 1.00 97.75 210 SER A O 1
ATOM 1634 N N . SER A 1 211 ? -4.682 13.334 14.454 1.00 96.56 211 SER A N 1
ATOM 1635 C CA . SER A 1 211 ? -4.271 13.723 15.812 1.00 96.56 211 SER A CA 1
ATOM 1636 C C . SER A 1 211 ? -3.791 12.536 16.662 1.00 96.56 211 SER A C 1
ATOM 1638 O O . SER A 1 211 ? -4.064 12.479 17.858 1.00 96.56 211 SER A O 1
ATOM 1640 N N . GLY A 1 212 ? -3.102 11.573 16.037 1.00 95.31 212 GLY A N 1
ATOM 1641 C CA . GLY A 1 212 ? -2.603 10.367 16.707 1.00 95.31 212 GLY A CA 1
ATOM 1642 C C . GLY A 1 212 ? -3.652 9.272 16.937 1.00 95.31 212 GLY A C 1
ATOM 1643 O O . GLY A 1 212 ? -3.330 8.229 17.495 1.00 95.31 212 GLY A O 1
ATOM 1644 N N . ASP A 1 213 ? -4.900 9.459 16.496 1.00 97.50 213 ASP A N 1
ATOM 1645 C CA . ASP A 1 213 ? -5.913 8.402 16.517 1.00 97.50 213 ASP A CA 1
ATOM 1646 C C . ASP A 1 213 ? -5.576 7.332 15.468 1.00 97.50 213 ASP A C 1
ATOM 1648 O O . ASP A 1 213 ? -5.868 7.478 14.277 1.00 97.50 213 ASP A O 1
ATOM 1652 N N . VAL A 1 214 ? -4.936 6.251 15.915 1.00 98.06 214 VAL A N 1
ATOM 1653 C CA . VAL A 1 214 ? -4.479 5.150 15.056 1.00 98.06 214 VAL A CA 1
ATOM 1654 C C . VAL A 1 214 ? -5.631 4.459 14.319 1.00 98.06 214 VAL A C 1
ATOM 1656 O O . VAL A 1 214 ? -5.479 4.095 13.152 1.00 98.06 214 VAL A O 1
ATOM 1659 N N . ARG A 1 215 ? -6.817 4.345 14.933 1.00 98.50 215 ARG A N 1
ATOM 1660 C CA . ARG A 1 215 ? -7.993 3.726 14.296 1.00 98.50 215 ARG A CA 1
ATOM 1661 C C . ARG A 1 215 ? -8.447 4.559 13.103 1.00 98.50 215 ARG A C 1
ATOM 1663 O O . ARG A 1 215 ? -8.683 4.018 12.021 1.00 98.50 215 ARG A O 1
ATOM 1670 N N . LEU A 1 216 ? -8.538 5.876 13.289 1.00 98.62 216 LEU A N 1
ATOM 1671 C CA . LEU A 1 216 ? -8.844 6.809 12.208 1.00 98.62 216 LEU A CA 1
ATOM 1672 C C . LEU A 1 216 ? -7.730 6.817 11.151 1.00 98.62 216 LEU A C 1
ATOM 1674 O O . LEU A 1 216 ? -8.035 6.755 9.959 1.00 98.62 216 LEU A O 1
ATOM 1678 N N . ALA A 1 217 ? -6.460 6.818 11.563 1.00 98.44 217 ALA A N 1
ATOM 1679 C CA . ALA A 1 217 ? -5.308 6.841 10.665 1.00 98.44 217 ALA A CA 1
ATOM 1680 C C . ALA A 1 217 ? -5.273 5.636 9.713 1.00 98.44 217 ALA A C 1
ATOM 1682 O O . ALA A 1 217 ? -5.050 5.814 8.514 1.00 98.44 217 ALA A O 1
ATOM 1683 N N . LEU A 1 218 ? -5.564 4.426 10.212 1.00 98.62 218 LEU A N 1
ATOM 1684 C CA . LEU A 1 218 ? -5.610 3.194 9.409 1.00 98.62 218 LEU A CA 1
ATOM 1685 C C . LEU A 1 218 ? -6.629 3.285 8.265 1.00 98.62 218 LEU A C 1
ATOM 1687 O O . LEU A 1 218 ? -6.384 2.802 7.160 1.00 98.62 218 LEU A O 1
ATOM 1691 N N . VAL A 1 219 ? -7.761 3.951 8.490 1.00 98.44 219 VAL A N 1
ATOM 1692 C CA . VAL A 1 219 ? -8.769 4.183 7.446 1.00 98.44 219 VAL A CA 1
ATOM 1693 C C . VAL A 1 219 ? -8.377 5.362 6.558 1.00 98.44 219 VAL A C 1
ATOM 1695 O O . VAL A 1 219 ? -8.451 5.272 5.327 1.00 98.44 219 VAL A O 1
ATOM 1698 N N . ALA A 1 220 ? -7.938 6.464 7.163 1.00 98.06 220 ALA A N 1
ATOM 1699 C CA . ALA A 1 220 ? -7.598 7.701 6.476 1.00 98.06 220 ALA A CA 1
ATOM 1700 C C . ALA A 1 220 ? -6.435 7.521 5.492 1.00 98.06 220 ALA A C 1
ATOM 1702 O O . ALA A 1 220 ? -6.528 8.016 4.368 1.00 98.06 220 ALA A O 1
ATOM 1703 N N . ALA A 1 221 ? -5.399 6.754 5.843 1.00 97.81 221 ALA A N 1
ATOM 1704 C CA . ALA A 1 221 ? -4.267 6.466 4.959 1.00 97.81 221 ALA A CA 1
ATOM 1705 C C . ALA A 1 221 ? -4.724 5.771 3.668 1.00 97.81 221 ALA A C 1
ATOM 1707 O O . ALA A 1 221 ? -4.289 6.113 2.564 1.00 97.81 221 ALA A O 1
ATOM 1708 N N . ARG A 1 222 ? -5.690 4.846 3.762 1.00 96.00 222 ARG A N 1
ATOM 1709 C CA . ARG A 1 222 ? -6.276 4.204 2.579 1.00 96.00 222 ARG A CA 1
ATOM 1710 C C . ARG A 1 222 ? -7.104 5.170 1.726 1.00 96.00 222 ARG A C 1
ATOM 1712 O O . ARG A 1 222 ? -7.057 5.091 0.490 1.00 96.00 222 ARG A O 1
ATOM 1719 N N . ILE A 1 223 ? -7.853 6.077 2.351 1.00 96.88 223 ILE A N 1
ATOM 1720 C CA . ILE A 1 223 ? -8.586 7.131 1.633 1.00 96.88 223 ILE A CA 1
ATOM 1721 C C . ILE A 1 223 ? -7.594 8.040 0.900 1.00 96.88 223 ILE A C 1
ATOM 1723 O O . ILE A 1 223 ? -7.759 8.276 -0.298 1.00 96.88 223 ILE A O 1
ATOM 1727 N N . TRP A 1 224 ? -6.532 8.473 1.581 1.00 94.12 224 TRP A N 1
ATOM 1728 C CA . TRP A 1 224 ? -5.491 9.348 1.040 1.00 94.12 224 TRP A CA 1
ATOM 1729 C C . TRP A 1 224 ? -4.762 8.723 -0.147 1.00 94.12 224 TRP A C 1
ATOM 1731 O O . TRP A 1 224 ? -4.568 9.379 -1.168 1.00 94.12 224 TRP A O 1
ATOM 1741 N N . ASN A 1 225 ? -4.466 7.424 -0.055 1.00 92.12 225 ASN A N 1
ATOM 1742 C CA . ASN A 1 225 ? -3.921 6.620 -1.151 1.00 92.12 225 ASN A CA 1
ATOM 1743 C C . ASN A 1 225 ? -4.843 6.584 -2.383 1.00 92.12 225 ASN A C 1
ATOM 1745 O O . ASN A 1 225 ? -4.393 6.379 -3.502 1.00 92.12 225 ASN A O 1
ATOM 1749 N N . SER A 1 226 ? -6.152 6.778 -2.205 1.00 90.25 226 SER A N 1
ATOM 1750 C CA . SER A 1 226 ? -7.073 6.923 -3.342 1.00 90.25 226 SER A CA 1
ATOM 1751 C C . SER A 1 226 ? -7.130 8.357 -3.864 1.00 90.25 226 SER A C 1
ATOM 1753 O O . SER A 1 226 ? -7.262 8.574 -5.064 1.00 90.25 226 SER A O 1
ATOM 1755 N N . SER A 1 227 ? -7.132 9.332 -2.956 1.00 91.75 227 SER A N 1
ATOM 1756 C CA . SER A 1 227 ? -7.178 10.757 -3.267 1.00 91.75 227 SER A CA 1
ATOM 1757 C C . SER A 1 227 ? -6.808 11.570 -2.020 1.00 91.75 227 SER A C 1
ATOM 1759 O O . SER A 1 227 ? -7.552 11.534 -1.032 1.00 91.75 227 SER A O 1
ATOM 1761 N N . PRO A 1 228 ? -5.731 12.376 -2.066 1.00 92.31 228 PRO A N 1
ATOM 1762 C CA . PRO A 1 228 ? -5.358 13.252 -0.957 1.00 92.31 228 PRO A CA 1
ATOM 1763 C C . PRO A 1 228 ? -6.470 14.218 -0.530 1.00 92.31 228 PRO A C 1
ATOM 1765 O O . PRO A 1 228 ? -6.659 14.460 0.658 1.00 92.31 228 PRO A O 1
ATOM 1768 N N . SER A 1 229 ? -7.254 14.752 -1.475 1.00 94.38 229 SER A N 1
ATOM 1769 C CA . SER A 1 229 ? -8.363 15.662 -1.154 1.00 94.38 229 SER A CA 1
ATOM 1770 C C . SER A 1 229 ? -9.517 14.962 -0.436 1.00 94.38 229 SER A C 1
ATOM 1772 O O . SER A 1 229 ? -10.106 15.546 0.472 1.00 94.38 229 SER A O 1
ATOM 1774 N N . LEU A 1 230 ? -9.827 13.710 -0.802 1.00 95.94 230 LEU A N 1
ATOM 1775 C CA . LEU A 1 230 ? -10.810 12.915 -0.058 1.00 95.94 230 LEU A CA 1
ATOM 1776 C C . LEU A 1 230 ? -10.305 12.589 1.343 1.00 95.94 230 LEU A C 1
ATOM 1778 O O . LEU A 1 230 ? -11.083 12.660 2.288 1.00 95.94 230 LEU A O 1
ATOM 1782 N N . GLY A 1 231 ? -9.015 12.277 1.480 1.00 96.38 231 GLY A N 1
ATOM 1783 C CA . GLY A 1 231 ? -8.397 11.993 2.772 1.00 96.38 231 GLY A CA 1
ATOM 1784 C C . GLY A 1 231 ? -8.509 13.174 3.737 1.00 96.38 231 GLY A C 1
ATOM 1785 O O . GLY A 1 231 ? -8.970 12.993 4.861 1.00 96.38 231 GLY A O 1
ATOM 1786 N N . LYS A 1 232 ? -8.196 14.393 3.268 1.00 96.56 232 LYS A N 1
ATOM 1787 C CA . LYS A 1 232 ? -8.361 15.637 4.047 1.00 96.56 232 LYS A CA 1
ATOM 1788 C C . LYS A 1 232 ? -9.797 15.816 4.531 1.00 96.56 232 LYS A C 1
ATOM 1790 O O . LYS A 1 232 ? -10.036 15.909 5.730 1.00 96.56 232 LYS A O 1
ATOM 1795 N N . CYS A 1 233 ? -10.751 15.778 3.601 1.00 97.75 233 CYS A N 1
ATOM 1796 C CA . CYS A 1 233 ? -12.170 15.953 3.911 1.00 97.75 233 CYS A CA 1
ATOM 1797 C C . CYS A 1 233 ? -12.694 14.882 4.884 1.00 97.75 233 CYS A C 1
ATOM 1799 O O . CYS A 1 233 ? -13.483 15.186 5.780 1.00 97.75 233 CYS A O 1
ATOM 1801 N N . ALA A 1 234 ? -12.243 13.632 4.735 1.00 97.94 234 ALA A N 1
ATOM 1802 C CA . ALA A 1 234 ? -12.647 12.535 5.604 1.00 97.94 234 ALA A CA 1
ATOM 1803 C C . ALA A 1 234 ? -12.173 12.718 7.044 1.00 97.94 234 ALA A C 1
ATOM 1805 O O . ALA A 1 234 ? -12.977 12.585 7.966 1.00 97.94 234 ALA A O 1
ATOM 1806 N N . VAL A 1 235 ? -10.906 13.084 7.236 1.00 98.19 235 VAL A N 1
ATOM 1807 C CA . VAL A 1 235 ? -10.351 13.343 8.568 1.00 98.19 235 VAL A CA 1
ATOM 1808 C C . VAL A 1 235 ? -11.013 14.562 9.218 1.00 98.19 235 VAL A C 1
ATOM 1810 O O . VAL A 1 235 ? -11.434 14.482 10.369 1.00 98.19 235 VAL A O 1
ATOM 1813 N N . GLU A 1 236 ? -11.199 15.662 8.483 1.00 98.06 236 GLU A N 1
ATOM 1814 C CA . GLU A 1 236 ? -11.856 16.877 8.997 1.00 98.06 236 GLU A CA 1
ATOM 1815 C C . GLU A 1 236 ? -13.279 16.625 9.516 1.00 98.06 236 GLU A C 1
ATOM 1817 O O . GLU A 1 236 ? -13.700 17.230 10.507 1.00 98.06 236 GLU A O 1
ATOM 1822 N N . ARG A 1 237 ? -14.036 15.747 8.846 1.00 98.00 237 ARG A N 1
ATOM 1823 C CA . ARG A 1 237 ? -15.365 15.328 9.309 1.00 98.00 237 ARG A CA 1
ATOM 1824 C C . ARG A 1 237 ? -15.270 14.372 10.492 1.00 98.00 237 ARG A C 1
ATOM 1826 O O . ARG A 1 237 ? -15.990 14.558 11.470 1.00 98.00 237 ARG A O 1
ATOM 1833 N N . ALA A 1 238 ? -14.374 13.391 10.417 1.00 98.50 238 ALA A N 1
ATOM 1834 C CA . ALA A 1 238 ? -14.198 12.386 11.454 1.00 98.50 238 ALA A CA 1
ATOM 1835 C C . ALA A 1 238 ? -13.827 12.995 12.808 1.00 98.50 238 ALA A C 1
ATOM 1837 O O . ALA A 1 238 ? -14.415 12.616 13.812 1.00 98.50 238 ALA A O 1
ATOM 1838 N N . LEU A 1 239 ? -12.936 13.989 12.849 1.00 98.25 239 LEU A N 1
ATOM 1839 C CA . LEU A 1 239 ? -12.498 14.626 14.100 1.00 98.25 239 LEU A CA 1
ATOM 1840 C C . LEU A 1 239 ? -13.630 15.291 14.903 1.00 98.25 239 LEU A C 1
ATOM 1842 O O . LEU A 1 239 ? -13.475 15.509 16.102 1.00 98.25 239 LEU A O 1
ATOM 1846 N N . LYS A 1 240 ? -14.765 15.598 14.263 1.00 97.38 240 LYS A N 1
ATOM 1847 C CA . LYS A 1 240 ? -15.950 16.208 14.890 1.00 97.38 240 LYS A CA 1
ATOM 1848 C C . LYS A 1 240 ? -16.997 15.178 15.321 1.00 97.38 240 LYS A C 1
ATOM 1850 O O . LYS A 1 240 ? -18.011 15.553 15.903 1.00 97.38 240 LYS A O 1
ATOM 1855 N N . ALA A 1 241 ? -16.790 13.907 14.988 1.00 98.06 241 ALA A N 1
ATOM 1856 C CA . ALA A 1 241 ? -17.741 12.836 15.223 1.00 98.06 241 ALA A CA 1
ATOM 1857 C C . ALA A 1 241 ? -17.367 12.009 16.457 1.00 98.06 241 ALA A C 1
ATOM 1859 O O . ALA A 1 241 ? -16.197 11.885 16.818 1.00 98.06 241 ALA A O 1
ATOM 1860 N N . HIS A 1 242 ? -18.384 11.397 17.063 1.00 96.31 242 HIS A N 1
ATOM 1861 C CA . HIS A 1 242 ? -18.193 10.407 18.118 1.00 96.31 242 HIS A CA 1
ATOM 1862 C C . HIS A 1 242 ? -17.577 9.114 17.556 1.00 96.31 242 HIS A C 1
ATOM 1864 O O . HIS A 1 242 ? -16.542 8.661 18.032 1.00 96.31 242 HIS A O 1
ATOM 1870 N N . ASP A 1 243 ? -18.170 8.548 16.496 1.00 97.81 243 ASP A N 1
ATOM 1871 C CA . ASP A 1 243 ? -17.574 7.435 15.745 1.00 97.81 243 ASP A CA 1
ATOM 1872 C C . ASP A 1 243 ? -16.752 7.973 14.570 1.00 97.81 243 ASP A C 1
ATOM 1874 O O . ASP A 1 243 ? -17.242 8.192 13.457 1.00 97.81 243 ASP A O 1
ATOM 1878 N N . ARG A 1 244 ? -15.470 8.210 14.845 1.00 98.44 244 ARG A N 1
ATOM 1879 C CA . ARG A 1 244 ? -14.528 8.791 13.884 1.00 98.44 244 ARG A CA 1
ATOM 1880 C C . ARG A 1 244 ? -14.283 7.883 12.681 1.00 98.44 244 ARG A C 1
ATOM 1882 O O . ARG A 1 244 ? -14.174 8.371 11.557 1.00 98.44 244 ARG A O 1
ATOM 1889 N N . VAL A 1 245 ? -14.225 6.568 12.893 1.00 98.50 245 VAL A N 1
ATOM 1890 C CA . VAL A 1 245 ? -13.984 5.590 11.823 1.00 98.50 245 VAL A CA 1
ATOM 1891 C C . VAL A 1 245 ? -15.165 5.563 10.857 1.00 98.50 245 VAL A C 1
ATOM 1893 O O . VAL A 1 245 ? -14.973 5.657 9.642 1.00 98.50 245 VAL A O 1
ATOM 1896 N N . GLN A 1 246 ? -16.388 5.474 11.379 1.00 98.50 246 GLN A N 1
ATOM 1897 C CA . GLN A 1 246 ? -17.589 5.461 10.550 1.00 98.50 246 GLN A CA 1
ATOM 1898 C C . GLN A 1 246 ? -17.775 6.794 9.811 1.00 98.50 246 GLN A C 1
ATOM 1900 O O . GLN A 1 246 ? -18.015 6.785 8.601 1.00 98.50 246 GLN A O 1
ATOM 1905 N N . ALA A 1 247 ? -17.546 7.927 10.483 1.00 98.50 247 ALA A N 1
ATOM 1906 C CA . ALA A 1 247 ? -17.607 9.248 9.860 1.00 98.50 247 ALA A CA 1
ATOM 1907 C C . ALA A 1 247 ? -16.571 9.429 8.733 1.00 98.50 247 ALA A C 1
ATOM 1909 O O . ALA A 1 247 ? -16.889 10.014 7.696 1.00 98.50 247 ALA A O 1
ATOM 1910 N N . ALA A 1 248 ? -15.351 8.896 8.881 1.00 98.56 248 ALA A N 1
ATOM 1911 C CA . ALA A 1 248 ? -14.343 8.925 7.819 1.00 98.56 248 ALA A CA 1
ATOM 1912 C C . ALA A 1 248 ? -14.778 8.121 6.582 1.00 98.56 248 ALA A C 1
ATOM 1914 O O . ALA A 1 248 ? -14.582 8.558 5.446 1.00 98.56 248 ALA A O 1
ATOM 1915 N N . LEU A 1 249 ? -15.394 6.954 6.788 1.00 98.44 249 LEU A N 1
ATOM 1916 C CA . LEU A 1 249 ? -15.898 6.109 5.703 1.00 98.44 249 LEU A CA 1
ATOM 1917 C C . LEU A 1 249 ? -17.087 6.745 4.977 1.00 98.44 249 LEU A C 1
ATOM 1919 O O . LEU A 1 249 ? -17.151 6.698 3.749 1.00 98.44 249 LEU A O 1
ATOM 1923 N N . GLU A 1 250 ? -18.005 7.372 5.708 1.00 98.44 250 GLU A N 1
ATOM 1924 C CA . GLU A 1 250 ? -19.116 8.139 5.131 1.00 98.44 250 GLU A CA 1
ATOM 1925 C C . GLU A 1 250 ? -18.601 9.333 4.330 1.00 98.44 250 GLU A C 1
ATOM 1927 O O . GLU A 1 250 ? -18.938 9.512 3.159 1.00 98.44 250 GLU A O 1
ATOM 1932 N N . ALA A 1 251 ? -17.672 10.092 4.904 1.00 97.69 251 ALA A N 1
ATOM 1933 C CA . ALA A 1 251 ? -17.022 11.188 4.209 1.00 97.69 251 ALA A CA 1
ATOM 1934 C C . ALA A 1 251 ? -16.286 10.729 2.939 1.00 97.69 251 ALA A C 1
ATOM 1936 O O . ALA A 1 251 ? -16.316 11.432 1.932 1.00 97.69 251 ALA A O 1
ATOM 1937 N N . TYR A 1 252 ? -15.696 9.531 2.924 1.00 97.56 252 TYR A N 1
ATOM 1938 C CA . TYR A 1 252 ? -15.046 8.988 1.729 1.00 97.56 252 TYR A CA 1
ATOM 1939 C C . TYR A 1 252 ? -15.987 8.877 0.518 1.00 97.56 252 TYR A C 1
ATOM 1941 O O . TYR A 1 252 ? -15.543 9.016 -0.625 1.00 97.56 252 TYR A O 1
ATOM 1949 N N . VAL A 1 253 ? -17.279 8.632 0.750 1.00 97.44 253 VAL A N 1
ATOM 1950 C CA . VAL A 1 253 ? -18.282 8.533 -0.321 1.00 97.44 253 VAL A CA 1
ATOM 1951 C C . VAL A 1 253 ? -19.055 9.829 -0.552 1.00 97.44 253 VAL A C 1
ATOM 1953 O O . VAL A 1 253 ? -19.593 10.009 -1.643 1.00 97.44 253 VAL A O 1
ATOM 1956 N N . ASP A 1 254 ? -19.090 10.722 0.438 1.00 97.00 254 ASP A N 1
ATOM 1957 C CA . ASP A 1 254 ? -19.893 11.950 0.410 1.00 97.00 254 ASP A CA 1
ATOM 1958 C C . ASP A 1 254 ? -19.097 13.214 0.067 1.00 97.00 254 ASP A C 1
ATOM 1960 O O . ASP A 1 254 ? -19.668 14.201 -0.398 1.00 97.00 254 ASP A O 1
ATOM 1964 N N . CYS A 1 255 ? -17.784 13.222 0.299 1.00 96.50 255 CYS A N 1
ATOM 1965 C CA . CYS A 1 255 ? -16.917 14.325 -0.101 1.00 96.50 255 CYS A CA 1
ATOM 1966 C C . CYS A 1 255 ? -16.777 14.390 -1.631 1.00 96.50 255 CYS A C 1
ATOM 1968 O O . CYS A 1 255 ? -16.917 13.395 -2.343 1.00 96.50 255 CYS A O 1
ATOM 1970 N N . LYS A 1 256 ? -16.461 15.579 -2.158 1.00 95.69 256 LYS A N 1
ATOM 1971 C CA . LYS A 1 256 ? -16.308 15.809 -3.603 1.00 95.69 256 LYS A CA 1
ATOM 1972 C C . LYS A 1 256 ? -15.269 14.857 -4.214 1.00 95.69 256 LYS A C 1
ATOM 1974 O O . LYS A 1 256 ? -14.111 14.863 -3.808 1.00 95.69 256 LYS A O 1
ATOM 1979 N N . GLY A 1 257 ? -15.684 14.086 -5.221 1.00 93.44 257 GLY A N 1
ATOM 1980 C CA . GLY A 1 257 ? -14.867 13.049 -5.872 1.00 93.44 257 GLY A CA 1
ATOM 1981 C C . GLY A 1 257 ? -15.027 11.647 -5.267 1.00 93.44 257 GLY A C 1
ATOM 1982 O O . GLY A 1 257 ? -14.512 10.678 -5.828 1.00 93.44 257 GLY A O 1
ATOM 1983 N N . GLY A 1 258 ? -15.753 11.531 -4.152 1.00 95.75 258 GLY A N 1
ATOM 1984 C CA . GLY A 1 258 ? -16.173 10.270 -3.560 1.00 95.75 258 GLY A CA 1
ATOM 1985 C C . GLY A 1 258 ? -17.191 9.563 -4.448 1.00 95.75 258 GLY A C 1
ATOM 1986 O O . GLY A 1 258 ? -17.878 10.188 -5.259 1.00 95.75 258 GLY A O 1
ATOM 1987 N N . LYS A 1 259 ? -17.263 8.237 -4.319 1.00 96.31 259 LYS A N 1
ATOM 1988 C CA . LYS A 1 259 ? -18.185 7.414 -5.105 1.00 96.31 259 LYS A CA 1
ATOM 1989 C C . LYS A 1 259 ? -18.970 6.474 -4.204 1.00 96.31 259 LYS A C 1
ATOM 1991 O O . LYS A 1 259 ? -18.387 5.800 -3.352 1.00 96.31 259 LYS A O 1
ATOM 1996 N N . LYS A 1 260 ? -20.289 6.402 -4.397 1.00 96.25 260 LYS A N 1
ATOM 1997 C CA . LYS A 1 260 ? -21.190 5.624 -3.530 1.00 96.25 260 LYS A CA 1
ATOM 1998 C C . LYS A 1 260 ? -20.865 4.131 -3.545 1.00 96.25 260 LYS A C 1
ATOM 2000 O O . LYS A 1 260 ? -20.961 3.482 -2.504 1.00 96.25 260 LYS A O 1
ATOM 2005 N N . GLU A 1 261 ? -20.381 3.592 -4.664 1.00 95.69 261 GLU A N 1
ATOM 2006 C CA . GLU A 1 261 ? -19.972 2.188 -4.762 1.00 95.69 261 GLU A CA 1
ATOM 2007 C C . GLU A 1 261 ? -18.748 1.838 -3.90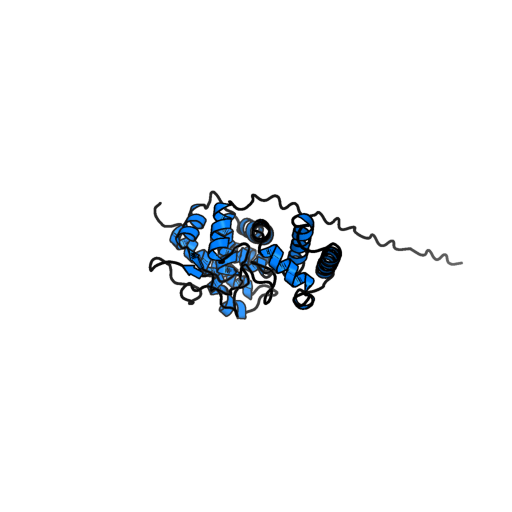1 1.00 95.69 261 GLU A C 1
ATOM 2009 O O . GLU A 1 261 ? -18.482 0.659 -3.665 1.00 95.69 261 GLU A O 1
ATOM 2014 N N . TYR A 1 262 ? -17.990 2.815 -3.388 1.00 94.69 262 TYR A N 1
ATOM 2015 C CA . TYR A 1 262 ? -16.903 2.513 -2.451 1.00 94.69 262 TYR A CA 1
ATOM 2016 C C . TYR A 1 262 ? -17.428 1.924 -1.141 1.00 94.69 262 TYR A C 1
ATOM 2018 O O . TYR A 1 262 ? -16.715 1.130 -0.524 1.00 94.69 262 TYR A O 1
ATOM 2026 N N . LYS A 1 263 ? -18.676 2.230 -0.759 1.00 96.12 263 LYS A N 1
ATOM 2027 C CA . LYS A 1 263 ? -19.320 1.652 0.424 1.00 96.12 263 LYS A CA 1
ATOM 2028 C C . LYS A 1 263 ? -19.359 0.128 0.353 1.00 96.12 263 LYS A C 1
ATOM 2030 O O . LYS A 1 263 ? -18.856 -0.536 1.252 1.00 96.12 263 LYS A O 1
ATOM 2035 N N . SER A 1 264 ? -19.877 -0.431 -0.739 1.00 94.25 264 SER A N 1
ATOM 2036 C CA . SER A 1 264 ? -19.956 -1.886 -0.918 1.00 94.25 264 SER A CA 1
ATOM 2037 C C . SER A 1 264 ? -18.613 -2.517 -1.288 1.00 94.25 264 SER A C 1
ATOM 2039 O O . SER A 1 264 ? -18.348 -3.657 -0.924 1.00 94.25 264 SER A O 1
ATOM 2041 N N . ARG A 1 265 ? -17.736 -1.794 -1.997 1.00 93.31 265 ARG A N 1
ATOM 2042 C CA . ARG A 1 265 ? -16.502 -2.377 -2.555 1.00 93.31 265 ARG A CA 1
ATOM 2043 C C . ARG A 1 265 ? -15.268 -2.278 -1.662 1.00 93.31 265 ARG A C 1
ATOM 2045 O O . ARG A 1 265 ? -14.299 -2.999 -1.917 1.00 93.31 265 ARG A O 1
ATOM 2052 N N . ARG A 1 266 ? -15.231 -1.333 -0.715 1.00 94.94 266 ARG A N 1
ATOM 2053 C CA . ARG A 1 266 ? -13.992 -0.948 -0.008 1.00 94.94 266 ARG A CA 1
ATOM 2054 C C . ARG A 1 266 ? -14.124 -0.906 1.509 1.00 94.94 266 ARG A C 1
ATOM 2056 O O . ARG A 1 266 ? -13.150 -1.243 2.167 1.00 94.94 266 ARG A O 1
ATOM 2063 N N . TRP A 1 267 ? -15.279 -0.536 2.067 1.00 97.25 267 TRP A N 1
ATOM 2064 C CA . TRP A 1 267 ? -15.386 -0.296 3.513 1.00 97.25 267 TRP A CA 1
ATOM 2065 C C . TRP A 1 267 ? -15.022 -1.510 4.364 1.00 97.25 267 TRP A C 1
ATOM 2067 O O . TRP A 1 267 ? -14.289 -1.350 5.330 1.00 97.25 267 TRP A O 1
ATOM 2077 N N . GLY A 1 268 ? -15.474 -2.709 3.990 1.00 97.88 268 GLY A N 1
ATOM 2078 C CA . GLY A 1 268 ? -15.116 -3.925 4.721 1.00 97.88 268 GLY A CA 1
ATOM 2079 C C . GLY A 1 268 ? -13.602 -4.147 4.779 1.00 97.88 268 GLY A C 1
ATOM 2080 O O . GLY A 1 268 ? -13.031 -4.303 5.848 1.00 97.88 268 GLY A O 1
ATOM 2081 N N . TRP A 1 269 ? -12.915 -4.013 3.645 1.00 97.44 269 TRP A N 1
ATOM 2082 C CA . TRP A 1 269 ? -11.451 -4.096 3.579 1.00 97.44 269 TRP A CA 1
ATOM 2083 C C . TRP A 1 269 ? -10.764 -3.014 4.418 1.00 97.44 269 TRP A C 1
ATOM 2085 O O . TRP A 1 269 ? -9.816 -3.291 5.140 1.00 97.44 269 TRP A O 1
ATOM 2095 N N . MET A 1 270 ? -11.275 -1.783 4.379 1.00 97.94 270 MET A N 1
ATOM 2096 C CA . MET A 1 270 ? -10.741 -0.663 5.162 1.00 97.94 270 MET A CA 1
ATOM 2097 C C . MET A 1 270 ? -10.935 -0.837 6.673 1.00 97.94 270 MET A C 1
ATOM 2099 O O . MET A 1 270 ? -10.159 -0.280 7.443 1.00 97.94 270 MET A O 1
ATOM 2103 N N . LYS A 1 271 ? -11.947 -1.600 7.104 1.00 98.44 271 LYS A N 1
ATOM 2104 C CA . LYS A 1 271 ? -12.211 -1.896 8.519 1.00 98.44 271 LYS A CA 1
ATOM 2105 C C . LYS A 1 271 ? -11.371 -3.060 9.060 1.00 98.44 271 LYS A C 1
ATOM 2107 O O . LYS A 1 271 ? -11.124 -3.073 10.262 1.00 98.44 271 LYS A O 1
ATOM 2112 N N . ARG A 1 272 ? -10.871 -3.975 8.214 1.00 98.12 272 ARG A N 1
ATOM 2113 C CA . ARG A 1 272 ? -9.988 -5.092 8.624 1.00 98.12 272 ARG A CA 1
ATOM 2114 C C . ARG A 1 272 ? -8.831 -4.675 9.546 1.00 98.12 272 ARG A C 1
ATOM 2116 O O . ARG A 1 272 ? -8.718 -5.265 10.619 1.00 98.12 272 ARG A O 1
ATOM 2123 N N . PRO A 1 273 ? -7.998 -3.672 9.201 1.00 98.38 273 PRO A N 1
ATOM 2124 C CA . PRO A 1 273 ? -6.904 -3.274 10.083 1.00 98.38 273 PRO A CA 1
ATOM 2125 C C . PRO A 1 273 ? -7.401 -2.719 11.427 1.00 98.38 273 PRO A C 1
ATOM 2127 O O . PRO A 1 273 ? -6.775 -2.969 12.449 1.00 98.38 273 PRO A O 1
ATOM 2130 N N . VAL A 1 274 ? -8.550 -2.032 11.455 1.00 98.50 274 VAL A N 1
ATOM 2131 C CA . VAL A 1 274 ? -9.127 -1.472 12.690 1.00 98.50 274 VAL A CA 1
ATOM 2132 C C . VAL A 1 274 ? -9.621 -2.573 13.626 1.00 98.50 274 VAL A C 1
ATOM 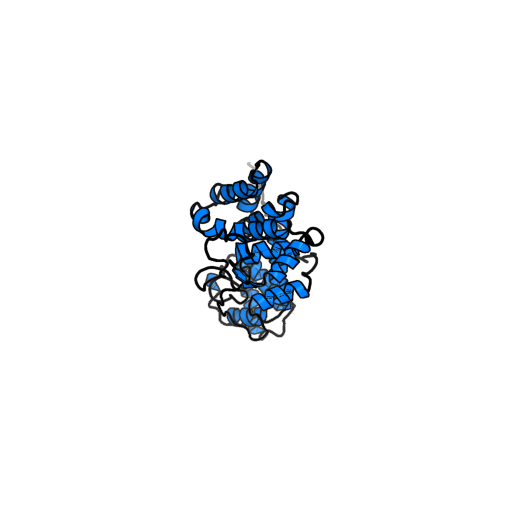2134 O O . VAL A 1 274 ? -9.324 -2.534 14.813 1.00 98.50 274 VAL A O 1
ATOM 2137 N N . VAL A 1 275 ? -10.347 -3.572 13.110 1.00 97.88 275 VAL A N 1
ATOM 2138 C CA . VAL A 1 275 ? -10.889 -4.648 13.962 1.00 97.88 275 VAL A CA 1
ATOM 2139 C C . VAL A 1 275 ? -9.792 -5.545 14.535 1.00 97.88 275 VAL A C 1
ATOM 2141 O O . VAL A 1 275 ? -9.933 -6.033 15.654 1.00 97.88 275 VAL A O 1
ATOM 2144 N N . LEU A 1 276 ? -8.690 -5.743 13.802 1.00 97.56 276 LEU A N 1
ATOM 2145 C CA . LEU A 1 276 ? -7.517 -6.455 14.314 1.00 97.56 276 LEU A CA 1
ATOM 2146 C C . LEU A 1 276 ? -6.780 -5.637 15.363 1.00 97.56 276 LEU A C 1
ATOM 2148 O O . LEU A 1 276 ? -6.458 -6.179 16.416 1.00 97.56 276 LEU A O 1
ATOM 2152 N N . PHE A 1 277 ? -6.570 -4.345 15.098 1.00 97.75 277 PHE A N 1
ATOM 2153 C CA . PHE A 1 277 ? -5.980 -3.437 16.072 1.00 97.75 277 PHE A CA 1
ATOM 2154 C C . PHE A 1 277 ? -6.772 -3.470 17.385 1.00 97.75 277 PHE A C 1
ATOM 2156 O O . PHE A 1 277 ? -6.204 -3.795 18.419 1.00 97.75 277 PHE A O 1
ATOM 2163 N N . ASP A 1 278 ? -8.094 -3.273 17.330 1.00 96.88 278 ASP A N 1
ATOM 2164 C CA . ASP A 1 278 ? -8.973 -3.300 18.507 1.00 96.88 278 ASP A CA 1
ATOM 2165 C C . ASP A 1 278 ? -8.946 -4.648 19.247 1.00 96.88 278 ASP A C 1
ATOM 2167 O O . ASP A 1 278 ? -9.021 -4.693 20.476 1.00 96.88 278 ASP A O 1
ATOM 2171 N N . LYS A 1 279 ? -8.881 -5.769 18.519 1.00 96.06 279 LYS A N 1
ATOM 2172 C CA . LYS A 1 279 ? -8.853 -7.104 19.130 1.00 96.06 279 LYS A CA 1
ATOM 2173 C C . LYS A 1 279 ? -7.540 -7.357 19.866 1.00 96.06 279 LYS A C 1
ATOM 2175 O O . LYS A 1 279 ? -7.576 -7.926 20.954 1.00 96.06 279 LYS A O 1
ATOM 2180 N N . LEU A 1 280 ? -6.416 -6.982 19.262 1.00 95.44 280 LEU A N 1
ATOM 2181 C CA . LEU A 1 280 ? -5.077 -7.331 19.734 1.00 95.44 280 LEU A CA 1
ATOM 2182 C C . LEU A 1 280 ? -4.541 -6.321 20.756 1.00 95.44 280 LEU A C 1
ATOM 2184 O O . LEU A 1 280 ? -3.899 -6.731 21.714 1.00 95.44 280 LEU A O 1
ATOM 2188 N N . SER A 1 281 ? -4.889 -5.034 20.642 1.00 93.00 281 SER A N 1
ATOM 2189 C CA . SER A 1 281 ? -4.467 -3.999 21.599 1.00 93.00 281 SER A CA 1
ATOM 2190 C C . SER A 1 281 ? -5.086 -4.156 22.994 1.00 93.00 281 SER A C 1
ATOM 2192 O O . SER A 1 281 ? -4.628 -3.533 23.944 1.00 93.00 281 SER A O 1
ATOM 2194 N N . ASN A 1 282 ? -6.160 -4.943 23.111 1.00 82.44 282 ASN A N 1
ATOM 2195 C CA . ASN A 1 282 ? -6.903 -5.175 24.352 1.00 82.44 282 ASN A CA 1
ATOM 2196 C C . ASN A 1 282 ? -6.562 -6.519 25.025 1.00 82.44 282 ASN A C 1
ATOM 2198 O O . ASN A 1 282 ? -7.228 -6.902 25.989 1.00 82.44 282 ASN A O 1
ATOM 2202 N N . GLN A 1 283 ? -5.581 -7.271 24.516 1.00 71.88 283 GLN A N 1
ATOM 2203 C CA . GLN A 1 283 ? -5.144 -8.522 25.140 1.00 71.88 283 GLN A CA 1
ATOM 2204 C C . GLN A 1 283 ? -4.097 -8.241 26.234 1.00 71.88 283 GLN A C 1
ATOM 2206 O O . GLN A 1 283 ? -3.242 -7.379 26.031 1.00 71.88 283 GLN A O 1
ATOM 2211 N N . PRO A 1 284 ? -4.146 -8.937 27.389 1.00 58.56 284 PRO A N 1
ATOM 2212 C CA . PRO A 1 284 ? -3.064 -8.883 28.370 1.00 58.56 284 PRO A CA 1
ATOM 2213 C C . PRO A 1 284 ? -1.752 -9.328 27.716 1.00 58.56 284 PRO A C 1
ATOM 2215 O O . PRO A 1 284 ? -1.755 -10.324 26.990 1.00 58.56 284 PRO A O 1
ATOM 2218 N N . GLN A 1 285 ? -0.675 -8.575 27.957 1.00 52.56 285 GLN A N 1
ATOM 2219 C CA . GLN A 1 285 ? 0.680 -8.928 27.518 1.00 52.56 285 GLN A CA 1
ATOM 2220 C C . GLN A 1 285 ? 1.234 -10.113 28.307 1.00 52.56 285 GLN A C 1
ATOM 2222 O O . GLN A 1 285 ? 0.970 -10.175 29.530 1.00 52.56 285 GLN A O 1
#

Foldseek 3Di:
DDDDDDDDDDDDDPPPPPDLDPPPDPFDDPVLLVQQCVLLVAALPDAQPQPQRAHELVSLLVLLVCPPVDLLSLLVLLQQQQQQVHFHDDDPLADPQLLNPNRTGAGPVDGFGQRDLQDAAAGGVRDKAQSVLSLLVVCLVPPVVQDDPVLSVVSPVVSVCSVVPDTNVVCSPPPSSVSSSNNLSSDSVSSSVSSSCLSSQQQVVLCVLLVNPSLRSSLLSNLVVVPVQLSNQLSVQLVPDPNSLVSSQVSQQVPPPHNPCCNNVRSSSSCSSNSSSVSSVPDDD

Radius of gyration: 21.24 Å; chains: 1; bounding box: 44×83×60 Å

Secondary structure (DSSP, 8-state):
----PPP-----------------SPPPPHHHHHHHHHHTT--TT--------EEEHHHHHHHHHTTTT-TTTTHHHIIIIIII--EEE--TTSPP-TTSSTT---BTTBS--TT--SSSSBTTTTB-SHHHHHHHHHHHHH-TTSS-HHHHHHHHHHHHHHHTT--HHHHTT-HHHHHHHHHHHTSHHHHHHHHHHHIIIIIHHHHHHTTT-HHHHHHHHHHHHH-HHHHHHHHHHHTTSSSHHHHHHHHHHHSTT--TTHHHHHHHHHHHHHHHHHHHTTS--